Protein 2FBQ (pdb70)

CATH classification: 1.10.357.10

Organism: Pseudomonas aeruginosa (strain ATCC 15692 / DSM 22644 / CIP 104116 / JCM 14847 / LMG 12228 / 1C / PRS 101 / PAO1) (NCBI:txid208964)

Foldseek 3Di:
DLVLLLVLLLVLLLVCCLVPNLVPDDLVSSCVSSVHDSVSCCVPQNDSLSSLLVNLCVQVVQLLVVLVVVVVVLVPDPVRDADALLRLLVSSLVSNVPPDDDPVLVQLSSLSNVVSCVVVVVVSNVVSCCVPRVVSVVVSLVSNCVNEPHADVVQSVVLVVVLSVVSSVCSNCVVVVQVVCCVPPVDRQDNSNVSVVSSVVSSVSRHDDYPPD

InterPro domains:
  IPR001647 DNA-binding HTH domain, TetR-type [PF00440] (10-56)
  IPR001647 DNA-binding HTH domain, TetR-type [PR00455] (10-23)
  IPR001647 DNA-binding HTH domain, TetR-type [PR00455] (31-54)
  IPR001647 DNA-binding HTH domain, TetR-type [PS50977] (4-64)
  IPR009057 Homedomain-like superfamily [SSF46689] (4-74)
  IPR023772 DNA-binding HTH domain, TetR-type, conserved site [PS01081] (22-53)
  IPR036271 Tetracyclin repressor-like, C-terminal domain superfamily [SSF48498] (82-209)
  IPR041586 PsrA, tetracyclin repressor-like, C-terminal domain [PF17939] (93-206)
  IPR050109 HTH-type, TetR-like transcriptional regulator [PTHR30055] (3-210)

Radius of gyration: 18.89 Å; Cα contacts (8 Å, |Δi|>4): 166; chains: 1; bounding box: 44×55×42 Å

B-factor: mean 30.06, std 10.47, range [14.69, 73.23]

Secondary structure (DSSP, 8-state):
-HHHHHHHHHHHHHHHHHHH-STT--HHHHHHHHTS-HHHHHHHT-SHHHHHHHHHHHHHHHHHHHHHHHHHHHHH-TT--PPPHHHHHHHHHHHHHHSPPSSS-HHHHHHHHHHHHHHTT-HHHHHHHHHHHHHHHHHHHHHHHHHSPP--HHHHHHHHHHHHHHHHHHHHTHHHHHHHHHHHHS-PPPHHHHHHHHHHHHHHHHHSPPS--

Solvent-accessible surface area: 12477 Å² total; per-residue (Å²): 105,122,77,86,33,31,52,108,0,10,70,4,0,10,73,14,0,6,109,90,2,2,78,127,0,46,43,152,44,0,14,69,97,7,54,29,99,83,60,16,0,81,173,53,32,54,51,59,120,29,0,3,34,24,0,0,23,36,14,18,23,76,26,7,66,42,0,77,156,27,6,72,123,88,91,81,106,142,148,48,150,168,39,65,1,57,63,3,12,78,3,47,16,51,17,25,92,71,43,175,98,96,65,60,60,19,44,13,32,23,23,82,0,23,33,34,11,120,91,58,100,32,49,32,4,188,134,49,32,84,112,77,22,7,160,8,68,109,65,6,62,106,36,1,72,120,26,11,71,208,29,44,115,101,18,21,87,130,25,26,56,132,24,54,35,38,15,12,145,22,2,26,24,8,142,62,59,84,57,110,23,92,116,100,155,56,75,117,33,48,41,72,94,29,12,76,123,24,3,83,149,18,1,62,36,2,96,50,171,38,60,93,180

Sequence (213 aa):
AQSETVERILDAAEQLFAEKGFAETSLRLITSKAGVNLAAVNNYHFGSKKALIQAVFSRFLGPFCASLEKELDRRQQAKPEAQHATLEDLLHLLVSQAMAVKPRSGNDLSIFMRLLGLAFSQSQGHLRKYLEEEEVYGKKVFRRYMMLLVNEAAPKLPPIELFWRVHFMLGAAAFSMSGIKALRRAMAETDFGVNTSTEEQVMHHLMVPFFAAGMRAEESGID

Nearest PDB structures (foldseek):
  2fbq-assembly1_A-2  TM=1.005E+00  e=4.562E-28  Pseudomonas aeruginosa
  5fgl-assembly3_F  TM=8.046E-01  e=1.714E-07  Pseudomonas putida S16
  5fgl-assembly1_A  TM=8.049E-01  e=2.457E-07  Pseudomonas putida S16
  2gen-assembly1_A-2  TM=6.394E-01  e=7.062E-04  Pseudomonas aeruginosa PAO1
  3bhq-assembly1_B  TM=5.135E-01  e=5.154E-04  Mesorhizobium japonicum MAFF 303099

Structure (mmCIF, N/CA/C/O backbone):
data_2FBQ
#
_entry.id   2FBQ
#
_cell.length_a   82.922
_cell.length_b   70.141
_cell.length_c   47.850
_cell.angle_alpha   90.00
_cell.angle_beta   111.23
_cell.angle_gamma   90.00
#
_symmetry.space_group_name_H-M   'C 1 2 1'
#
loop_
_entity.id
_entity.type
_entity.pdbx_description
1 polymer 'probable transcriptional regulator'
2 water water
#
loop_
_atom_site.group_PDB
_atom_site.id
_atom_site.type_symbol
_atom_site.label_atom_id
_atom_site.label_alt_id
_atom_site.label_comp_id
_atom_site.label_asym_id
_atom_site.label_entity_id
_atom_site.label_seq_id
_atom_site.pdbx_PDB_ins_code
_atom_site.Cartn_x
_atom_site.Cartn_y
_atom_site.Cartn_z
_atom_site.occupancy
_atom_site.B_iso_or_equiv
_atom_site.auth_seq_id
_atom_site.auth_comp_id
_atom_site.auth_asym_id
_atom_site.auth_atom_id
_atom_site.pdbx_PDB_model_num
ATOM 1 N N . ALA A 1 4 ? 16.204 72.774 -3.029 1.00 55.12 2 ALA A N 1
ATOM 2 C CA . ALA A 1 4 ? 16.298 74.182 -2.549 1.00 55.26 2 ALA A CA 1
ATOM 3 C C . ALA A 1 4 ? 15.458 74.379 -1.279 1.00 55.34 2 ALA A C 1
ATOM 4 O O . ALA A 1 4 ? 15.790 75.180 -0.402 1.00 55.42 2 ALA A O 1
ATOM 6 N N . GLN A 1 5 ? 14.338 73.668 -1.223 1.00 54.71 3 GLN A N 1
ATOM 7 C CA . GLN A 1 5 ? 13.549 73.562 -0.020 1.00 53.73 3 GLN A CA 1
ATOM 8 C C . GLN A 1 5 ? 14.138 72.313 0.630 1.00 51.53 3 GLN A C 1
ATOM 9 O O . GLN A 1 5 ? 14.426 72.271 1.830 1.00 50.33 3 GLN A O 1
ATOM 15 N N . SER A 1 6 ? 14.331 71.312 -0.223 1.00 49.14 4 SER A N 1
ATOM 16 C CA . SER A 1 6 ? 15.073 70.125 0.079 1.00 46.30 4 SER A CA 1
ATOM 17 C C . SER A 1 6 ? 16.475 70.574 0.484 1.00 44.04 4 SER A C 1
ATOM 18 O O . SER A 1 6 ? 16.980 70.140 1.507 1.00 42.67 4 SER A O 1
ATOM 21 N N . GLU A 1 7 ? 17.075 71.467 -0.303 1.00 40.04 5 GLU A N 1
ATOM 22 C CA . GLU A 1 7 ? 18.466 71.848 -0.054 1.00 38.01 5 GLU A CA 1
ATOM 23 C C . GLU A 1 7 ? 18.651 72.726 1.168 1.00 35.19 5 GLU A C 1
ATOM 24 O O . GLU A 1 7 ? 19.681 72.622 1.803 1.00 32.88 5 GLU A O 1
ATOM 30 N N . THR A 1 8 ? 17.665 73.585 1.500 1.00 33.47 6 THR A N 1
ATOM 31 C CA . THR A 1 8 ? 17.725 74.318 2.774 1.00 31.29 6 THR A CA 1
ATOM 32 C C . THR A 1 8 ? 17.776 73.298 3.927 1.00 29.02 6 THR A C 1
ATOM 33 O O . THR A 1 8 ? 18.586 73.443 4.859 1.00 29.33 6 THR A O 1
ATOM 37 N N . VAL A 1 9 ? 16.949 72.276 3.864 1.00 27.67 7 VAL A N 1
ATOM 38 C CA . VAL A 1 9 ? 16.918 71.278 4.948 1.00 27.99 7 VAL A CA 1
ATOM 39 C C . VAL A 1 9 ? 18.261 70.519 4.926 1.00 27.10 7 VAL A C 1
ATOM 40 O O . VAL A 1 9 ? 18.855 70.269 5.995 1.00 23.65 7 VAL A O 1
ATOM 44 N N . GLU A 1 10 ? 18.737 70.178 3.725 1.00 27.37 8 GLU A N 1
ATOM 45 C CA . GLU A 1 10 ? 20.029 69.426 3.664 1.00 26.92 8 GLU A CA 1
ATOM 46 C C . GLU A 1 10 ? 21.201 70.236 4.206 1.00 26.96 8 GLU A C 1
ATOM 47 O O . GLU A 1 10 ? 22.045 69.689 4.922 1.00 27.54 8 GLU A O 1
ATOM 53 N N . ARG A 1 11 ? 21.269 71.512 3.877 1.00 25.22 9 ARG A N 1
ATOM 54 C CA . ARG A 1 11 ? 22.349 72.365 4.365 1.00 25.98 9 ARG A CA 1
ATOM 55 C C . ARG A 1 11 ? 22.294 72.496 5.850 1.00 24.39 9 ARG A C 1
ATOM 56 O O . ARG A 1 11 ? 23.321 72.486 6.505 1.00 23.35 9 ARG A O 1
ATOM 64 N N . ILE A 1 12 ? 21.081 72.604 6.407 1.00 22.80 10 ILE A N 1
ATOM 65 C CA . ILE A 1 12 ? 20.960 72.661 7.873 1.00 21.37 10 ILE A CA 1
ATOM 66 C C . ILE A 1 12 ? 21.428 71.340 8.515 1.00 22.39 10 ILE A C 1
ATOM 67 O O . ILE A 1 12 ? 22.203 71.364 9.490 1.00 21.47 10 ILE A O 1
ATOM 72 N N . LEU A 1 13 ? 20.958 70.232 7.986 1.00 20.67 11 LEU A N 1
ATOM 73 C CA . LEU A 1 13 ? 21.249 68.920 8.586 1.00 22.46 11 LEU A CA 1
ATOM 74 C C . LEU A 1 13 ? 22.744 68.610 8.405 1.00 22.44 11 LEU A C 1
ATOM 75 O O . LEU A 1 13 ? 23.389 68.051 9.300 1.00 20.63 11 LEU A O 1
ATOM 80 N N . ASP A 1 14 ? 23.333 69.048 7.292 1.00 22.21 12 ASP A N 1
ATOM 81 C CA . ASP A 1 14 ? 24.795 68.803 7.111 1.00 22.20 12 ASP A CA 1
ATOM 82 C C . ASP A 1 14 ? 25.594 69.586 8.135 1.00 23.02 12 ASP A C 1
ATOM 83 O O . ASP A 1 14 ? 26.586 69.091 8.748 1.00 22.37 12 ASP A O 1
ATOM 88 N N . ALA A 1 15 ? 25.182 70.836 8.348 1.00 20.89 13 ALA A N 1
ATOM 89 C CA . ALA A 1 15 ? 25.883 71.675 9.331 1.00 21.96 13 ALA A CA 1
ATOM 90 C C . ALA A 1 15 ? 25.722 71.112 10.721 1.00 20.95 13 ALA A C 1
ATOM 91 O O . ALA A 1 15 ? 26.703 71.026 11.455 1.00 21.24 13 ALA A O 1
ATOM 93 N N . ALA A 1 16 ? 24.476 70.763 11.072 1.00 20.37 14 ALA A N 1
ATOM 94 C CA . ALA A 1 16 ? 24.212 70.265 12.407 1.00 20.09 14 ALA A CA 1
ATOM 95 C C . ALA A 1 16 ? 24.980 68.965 12.614 1.00 20.47 14 ALA A C 1
ATOM 96 O O . ALA A 1 16 ? 25.588 68.777 13.672 1.00 20.56 14 ALA A O 1
ATOM 98 N N . GLU A 1 17 ? 24.923 68.079 11.639 1.00 21.27 15 GLU A N 1
ATOM 99 C CA . GLU A 1 17 ? 25.520 66.734 11.877 1.00 23.15 15 GLU A CA 1
ATOM 100 C C . GLU A 1 17 ? 27.021 66.917 12.075 1.00 22.48 15 GLU A C 1
ATOM 101 O O . GLU A 1 17 ? 27.589 66.343 12.983 1.00 21.56 15 GLU A O 1
ATOM 107 N N . GLN A 1 18 ? 27.663 67.753 11.280 1.00 23.28 16 GLN A N 1
ATOM 108 C CA . GLN A 1 18 ? 29.128 67.962 11.458 1.00 22.75 16 GLN A CA 1
ATOM 109 C C . GLN A 1 18 ? 29.436 68.616 12.780 1.00 22.53 16 GLN A C 1
ATOM 110 O O . GLN A 1 18 ? 30.336 68.166 13.516 1.00 20.60 16 GLN A O 1
ATOM 116 N N . LEU A 1 19 ? 28.740 69.713 13.116 1.00 19.05 17 LEU A N 1
ATOM 117 C CA . LEU A 1 19 ? 28.994 70.373 14.389 1.00 20.36 17 LEU A CA 1
ATOM 118 C C . LEU A 1 19 ? 28.706 69.484 15.577 1.00 20.60 17 LEU A C 1
ATOM 119 O O . LEU A 1 19 ? 29.469 69.523 16.543 1.00 20.76 17 LEU A O 1
ATOM 124 N N . PHE A 1 20 ? 27.555 68.762 15.568 1.00 19.57 18 PHE A N 1
ATOM 125 C CA . PHE A 1 20 ? 27.252 67.912 16.719 1.00 19.83 18 PHE A CA 1
ATOM 126 C C . PHE A 1 20 ? 28.391 66.880 16.862 1.00 19.94 18 PHE A C 1
ATOM 127 O O . PHE A 1 20 ? 28.796 66.593 17.983 1.00 20.35 18 PHE A O 1
ATOM 135 N N . ALA A 1 21 ? 28.815 66.315 15.738 1.00 20.71 19 ALA A N 1
ATOM 136 C CA . ALA A 1 21 ? 29.893 65.222 15.748 1.00 22.50 19 ALA A CA 1
ATOM 137 C C . ALA A 1 21 ? 31.244 65.715 16.284 1.00 22.96 19 ALA A C 1
ATOM 138 O O . ALA A 1 21 ? 31.918 64.984 17.042 1.00 25.02 19 ALA A O 1
ATOM 140 N N . GLU A 1 22 ? 31.549 66.980 16.004 1.00 22.16 20 GLU A N 1
ATOM 141 C CA . GLU A 1 22 ? 32.762 67.680 16.433 1.00 23.28 20 GLU A CA 1
ATOM 142 C C . GLU A 1 22 ? 32.737 68.230 17.845 1.00 22.12 20 GLU A C 1
ATOM 143 O O . GLU A 1 22 ? 33.710 68.086 18.550 1.00 23.15 20 GLU A O 1
ATOM 149 N N . LYS A 1 23 ? 31.615 68.823 18.280 1.00 20.99 21 LYS A N 1
ATOM 150 C CA . LYS A 1 23 ? 31.567 69.581 19.529 1.00 20.09 21 LYS A CA 1
ATOM 151 C C . LYS A 1 23 ? 30.656 68.975 20.586 1.00 20.30 21 LYS A C 1
ATOM 152 O O . LYS A 1 23 ? 30.660 69.372 21.774 1.00 22.23 21 LYS A O 1
ATOM 158 N N . GLY A 1 24 ? 29.795 68.061 20.123 1.00 22.09 22 GLY A N 1
ATOM 159 C CA . GLY A 1 24 ? 28.733 67.445 20.960 1.00 23.48 22 GLY A CA 1
ATOM 160 C C . GLY A 1 24 ? 27.469 68.306 20.916 1.00 23.57 22 GLY A C 1
ATOM 161 O O . GLY A 1 24 ? 27.455 69.409 20.335 1.00 23.81 22 GLY A O 1
ATOM 162 N N . PHE A 1 25 ? 26.385 67.833 21.525 1.00 22.86 23 PHE A N 1
ATOM 163 C CA . PHE A 1 25 ? 25.092 68.567 21.411 1.00 22.38 23 PHE A CA 1
ATOM 164 C C . PHE A 1 25 ? 25.032 69.827 22.264 1.00 23.25 23 PHE A C 1
ATOM 165 O O . PHE A 1 25 ? 24.538 70.896 21.797 1.00 24.78 23 PHE A O 1
ATOM 173 N N . ALA A 1 26 ? 25.494 69.713 23.513 1.00 23.98 24 ALA A N 1
ATOM 174 C CA . ALA A 1 26 ? 25.352 70.803 24.444 1.00 25.27 24 ALA A CA 1
ATOM 175 C C . ALA A 1 26 ? 26.066 72.058 23.938 1.00 26.03 24 ALA A C 1
ATOM 176 O O . ALA A 1 26 ? 25.558 73.168 24.054 1.00 26.53 24 ALA A O 1
ATOM 178 N N . GLU A 1 27 ? 27.238 71.878 23.361 1.00 24.17 25 GLU A N 1
ATOM 179 C CA . GLU A 1 27 ? 28.075 73.028 22.987 1.00 24.96 25 GLU A CA 1
ATOM 180 C C . GLU A 1 27 ? 27.794 73.572 21.587 1.00 25.36 25 GLU A C 1
ATOM 181 O O . GLU A 1 27 ? 28.420 74.522 21.143 1.00 26.54 25 GLU A O 1
ATOM 187 N N . THR A 1 28 ? 26.861 72.954 20.873 1.00 24.34 26 THR A N 1
ATOM 188 C CA . THR A 1 28 ? 26.522 73.421 19.536 1.00 23.59 26 THR A CA 1
ATOM 189 C C . THR A 1 28 ? 25.228 74.228 19.562 1.00 24.24 26 THR A C 1
ATOM 190 O O . THR A 1 28 ? 24.174 73.685 19.829 1.00 23.06 26 THR A O 1
ATOM 194 N N . SER A 1 29 ? 25.284 75.514 19.209 1.00 24.69 27 SER A N 1
ATOM 195 C CA . SER A 1 29 ? 24.042 76.298 19.226 1.00 24.36 27 SER A CA 1
ATOM 196 C C . SER A 1 29 ? 23.337 76.312 17.906 1.00 24.59 27 SER A C 1
ATOM 197 O O . SER A 1 29 ? 23.911 76.068 16.844 1.00 24.33 27 SER A O 1
ATOM 200 N N . LEU A 1 30 ? 22.047 76.615 17.953 1.00 23.29 28 LEU A N 1
ATOM 201 C CA . LEU A 1 30 ? 21.336 76.808 16.698 1.00 24.40 28 LEU A CA 1
ATOM 202 C C . LEU A 1 30 ? 21.900 78.009 15.897 1.00 24.72 28 LEU A C 1
ATOM 203 O O . LEU A 1 30 ? 21.864 78.010 14.673 1.00 24.11 28 LEU A O 1
ATOM 208 N N . ARG A 1 31 ? 22.393 79.031 16.564 1.00 27.50 29 ARG A N 1
ATOM 209 C CA . ARG A 1 31 ? 22.922 80.138 15.734 1.00 29.68 29 ARG A CA 1
ATOM 210 C C . ARG A 1 31 ? 24.235 79.724 15.039 1.00 28.57 29 ARG A C 1
ATOM 211 O O . ARG A 1 31 ? 24.482 80.125 13.917 1.00 29.79 29 ARG A O 1
ATOM 219 N N . LEU A 1 32 ? 25.050 78.898 15.703 1.00 27.24 30 LEU A N 1
ATOM 220 C CA . LEU A 1 32 ? 26.253 78.373 15.037 1.00 26.66 30 LEU A CA 1
ATOM 221 C C . LEU A 1 32 ? 25.902 77.477 13.867 1.00 25.10 30 LEU A C 1
ATOM 222 O O . LEU A 1 32 ? 26.501 77.598 12.777 1.00 25.36 30 LEU A O 1
ATOM 227 N N . ILE A 1 33 ? 24.920 76.588 14.047 1.00 23.36 31 ILE A N 1
ATOM 228 C CA . ILE A 1 33 ? 24.432 75.785 12.939 1.00 22.44 31 ILE A CA 1
ATOM 229 C C . ILE A 1 33 ? 23.937 76.651 11.766 1.00 22.86 31 ILE A C 1
ATOM 230 O O . ILE A 1 33 ? 24.257 76.389 10.597 1.00 22.22 31 ILE A O 1
ATOM 235 N N . THR A 1 34 ? 23.127 77.657 12.102 1.00 23.85 32 THR A N 1
ATOM 236 C CA . THR A 1 34 ? 22.634 78.602 11.089 1.00 26.35 32 THR A CA 1
ATOM 237 C C . THR A 1 34 ? 23.754 79.263 10.310 1.00 26.43 32 THR A C 1
ATOM 238 O O . THR A 1 34 ? 23.715 79.289 9.077 1.00 27.99 32 THR A O 1
ATOM 242 N N . SER A 1 35 ? 24.736 79.803 11.000 1.00 28.82 33 SER A N 1
ATOM 243 C CA . SER A 1 35 ? 25.801 80.480 10.263 1.00 31.92 33 SER A CA 1
ATOM 244 C C . SER A 1 35 ? 26.615 79.486 9.434 1.00 31.12 33 SER A C 1
ATOM 245 O O . SER A 1 35 ? 26.906 79.754 8.262 1.00 30.97 33 SER A O 1
ATOM 248 N N . LYS A 1 36 ? 26.975 78.331 10.020 1.00 30.30 34 LYS A N 1
ATOM 249 C CA . LYS A 1 36 ? 27.644 77.284 9.253 1.00 30.33 34 LYS A CA 1
ATOM 250 C C . LYS A 1 36 ? 26.837 76.783 8.035 1.00 29.47 34 LYS A C 1
ATOM 251 O O . LYS A 1 36 ? 27.425 76.475 6.994 1.00 29.47 34 LYS A O 1
ATOM 257 N N . ALA A 1 37 ? 25.500 76.685 8.145 1.00 28.32 35 ALA A N 1
ATOM 258 C CA . ALA A 1 37 ? 24.670 76.216 7.052 1.00 28.00 35 ALA A CA 1
ATOM 259 C C . ALA A 1 37 ? 24.445 77.314 5.981 1.00 29.31 35 ALA A C 1
ATOM 260 O O . ALA A 1 37 ? 23.984 76.997 4.880 1.00 30.26 35 ALA A O 1
ATOM 262 N N . GLY A 1 38 ? 24.737 78.567 6.344 1.00 29.63 36 GLY A N 1
ATOM 263 C CA . GLY A 1 38 ? 24.520 79.709 5.437 1.00 31.46 36 GLY A CA 1
ATOM 264 C C . GLY A 1 38 ? 23.057 80.029 5.164 1.00 32.47 36 GLY A C 1
ATOM 265 O O . GLY A 1 38 ? 22.706 80.451 4.053 1.00 31.42 36 GLY A O 1
ATOM 266 N N . VAL A 1 39 ? 22.196 79.800 6.166 1.00 31.20 37 VAL A N 1
ATOM 267 C CA . VAL A 1 39 ? 20.759 80.034 6.034 1.00 32.57 37 VAL A CA 1
ATOM 268 C C . VAL A 1 39 ? 20.359 81.011 7.120 1.00 33.46 37 VAL A C 1
ATOM 269 O O . VAL A 1 39 ? 21.185 81.366 7.968 1.00 33.80 37 VAL A O 1
ATOM 273 N N . ASN A 1 40 ? 19.100 81.458 7.131 1.00 34.33 38 ASN A N 1
ATOM 274 C CA . ASN A 1 40 ? 18.697 82.195 8.318 1.00 33.83 38 ASN A CA 1
ATOM 275 C C . ASN A 1 40 ? 18.044 81.391 9.385 1.00 32.01 38 ASN A C 1
ATOM 276 O O . ASN A 1 40 ? 17.571 80.301 9.128 1.00 32.47 38 ASN A O 1
ATOM 281 N N . LEU A 1 41 ? 18.092 81.936 10.597 1.00 31.85 39 LEU A N 1
ATOM 282 C CA . LEU A 1 41 ? 17.553 81.279 11.775 1.00 31.87 39 LEU A CA 1
ATOM 283 C C . LEU A 1 41 ? 16.087 80.850 11.601 1.00 30.80 39 LEU A C 1
ATOM 284 O O . LEU A 1 41 ? 15.701 79.781 12.082 1.00 28.19 39 LEU A O 1
ATOM 289 N N . ALA A 1 42 ? 15.303 81.701 10.904 1.00 30.47 40 ALA A N 1
ATOM 290 C CA . ALA A 1 42 ? 13.930 81.386 10.568 1.00 28.26 40 ALA A CA 1
ATOM 291 C C . ALA A 1 42 ? 13.821 80.068 9.802 1.00 26.94 40 ALA A C 1
ATOM 292 O O . ALA A 1 42 ? 12.834 79.371 9.966 1.00 26.46 40 ALA A O 1
ATOM 294 N N . ALA A 1 43 ? 14.836 79.704 8.985 1.00 25.03 41 ALA A N 1
ATOM 295 C CA . ALA A 1 43 ? 14.728 78.462 8.228 1.00 24.12 41 ALA A CA 1
ATOM 296 C C . ALA A 1 43 ? 14.833 77.281 9.218 1.00 22.90 41 ALA A C 1
ATOM 297 O O . ALA A 1 43 ? 14.118 76.315 9.117 1.00 22.29 41 ALA A O 1
ATOM 299 N N . VAL A 1 44 ? 15.709 77.405 10.194 1.00 23.20 42 VAL A N 1
ATOM 300 C CA . VAL A 1 44 ? 15.871 76.397 11.237 1.00 24.38 42 VAL A CA 1
ATOM 301 C C . VAL A 1 44 ? 14.572 76.303 12.054 1.00 24.89 42 VAL A C 1
ATOM 302 O O . VAL A 1 44 ? 14.063 75.204 12.323 1.00 24.48 42 VAL A O 1
ATOM 306 N N A ASN A 1 45 ? 14.044 77.464 12.417 0.50 24.62 43 ASN A N 1
ATOM 307 N N B ASN A 1 45 ? 14.029 77.451 12.426 0.50 25.46 43 ASN A N 1
ATOM 308 C CA A ASN A 1 45 ? 12.734 77.535 13.119 0.50 24.63 43 ASN A CA 1
ATOM 309 C CA B ASN A 1 45 ? 12.723 77.459 13.133 0.50 26.20 43 ASN A CA 1
ATOM 310 C C A ASN A 1 45 ? 11.625 76.854 12.360 0.50 24.24 43 ASN A C 1
ATOM 311 C C B ASN A 1 45 ? 11.584 76.851 12.355 0.50 25.19 43 ASN A C 1
ATOM 312 O O A ASN A 1 45 ? 10.895 76.071 12.945 0.50 22.97 43 ASN A O 1
ATOM 313 O O B ASN A 1 45 ? 10.788 76.111 12.921 0.50 23.86 43 ASN A O 1
ATOM 322 N N . TYR A 1 46 ? 11.524 77.128 11.051 1.00 23.79 44 TYR A N 1
ATOM 323 C CA . TYR A 1 46 ? 10.456 76.584 10.212 1.00 23.63 44 TYR A CA 1
ATOM 324 C C . TYR A 1 46 ? 10.528 75.069 10.084 1.00 24.63 44 TYR A C 1
ATOM 325 O O . TYR A 1 46 ? 9.557 74.374 10.269 1.00 23.44 44 TYR A O 1
ATOM 334 N N . HIS A 1 47 ? 11.731 74.559 9.798 1.00 22.99 45 HIS A N 1
ATOM 335 C CA . HIS A 1 47 ? 11.865 73.193 9.412 1.00 22.98 45 HIS A CA 1
ATOM 336 C C . HIS A 1 47 ? 11.991 72.260 10.634 1.00 22.60 45 HIS A C 1
ATOM 337 O O . HIS A 1 47 ? 11.572 71.116 10.549 1.00 24.75 45 HIS A O 1
ATOM 344 N N . PHE A 1 48 ? 12.547 72.777 11.712 1.00 23.81 46 PHE A N 1
ATOM 345 C CA . PHE A 1 48 ? 12.830 71.976 12.939 1.00 24.80 46 PHE A CA 1
ATOM 346 C C . PHE A 1 48 ? 12.145 72.507 14.172 1.00 24.79 46 PHE A C 1
ATOM 347 O O . PHE A 1 48 ? 11.459 71.737 14.838 1.00 24.88 46 PHE A O 1
ATOM 355 N N . GLY A 1 49 ? 12.391 73.778 14.472 1.00 25.73 47 GLY A N 1
ATOM 356 C CA . GLY A 1 49 ? 11.733 74.459 15.588 1.00 27.24 47 GLY A CA 1
ATOM 357 C C . GLY A 1 49 ? 12.374 74.341 16.946 1.00 28.30 47 GLY A C 1
ATOM 358 O O . GLY A 1 49 ? 11.948 75.061 17.874 1.00 29.93 47 GLY A O 1
ATOM 359 N N . SER A 1 50 ? 13.349 73.411 17.127 1.00 25.11 48 SER A N 1
ATOM 360 C CA . SER A 1 50 ? 14.053 73.276 18.405 1.00 23.29 48 SER A CA 1
ATOM 361 C C . SER A 1 50 ? 15.325 72.444 18.151 1.00 22.85 48 SER A C 1
ATOM 362 O O . SER A 1 50 ? 15.421 71.727 17.119 1.00 21.88 48 SER A O 1
ATOM 365 N N . LYS A 1 51 ? 16.255 72.570 19.085 1.00 22.40 49 LYS A N 1
ATOM 366 C CA . LYS A 1 51 ? 17.510 71.799 18.970 1.00 22.35 49 LYS A CA 1
ATOM 367 C C . LYS A 1 51 ? 17.185 70.325 19.042 1.00 21.17 49 LYS A C 1
ATOM 368 O O . LYS A 1 51 ? 17.758 69.544 18.298 1.00 21.15 49 LYS A O 1
ATOM 374 N N . LYS A 1 52 ? 16.325 69.912 19.990 1.00 20.15 50 LYS A N 1
ATOM 375 C CA . LYS A 1 52 ? 15.965 68.482 20.074 1.00 20.37 50 LYS A CA 1
ATOM 376 C C . LYS A 1 52 ? 15.394 67.976 18.786 1.00 20.86 50 LYS A C 1
ATOM 377 O O . LYS A 1 52 ? 15.738 66.903 18.357 1.00 18.72 50 LYS A O 1
ATOM 383 N N . ALA A 1 53 ? 14.524 68.749 18.103 1.00 19.96 51 ALA A N 1
ATOM 384 C CA . ALA A 1 53 ? 13.947 68.235 16.853 1.00 20.25 51 ALA A CA 1
ATOM 385 C C . ALA A 1 53 ? 15.017 68.100 15.765 1.00 19.57 51 ALA A C 1
ATOM 386 O O . ALA A 1 53 ? 14.949 67.182 14.981 1.00 19.66 51 ALA A O 1
ATOM 388 N N . LEU A 1 54 ? 15.974 69.031 15.771 1.00 20.67 52 LEU A N 1
ATOM 389 C CA . LEU A 1 54 ? 17.086 68.995 14.814 1.00 20.02 52 LEU A CA 1
ATOM 390 C C . LEU A 1 54 ? 17.999 67.767 15.078 1.00 20.23 52 LEU A C 1
ATOM 391 O O . LEU A 1 54 ? 18.374 67.083 14.106 1.00 19.87 52 LEU A O 1
ATOM 396 N N . ILE A 1 55 ? 18.291 67.512 16.366 1.00 18.26 53 ILE A N 1
ATOM 397 C CA . ILE A 1 55 ? 19.053 66.271 16.763 1.00 19.11 53 ILE A CA 1
ATOM 398 C C . ILE A 1 55 ? 18.288 65.038 16.238 1.00 19.46 53 ILE A C 1
ATOM 399 O O . ILE A 1 55 ? 18.823 64.159 15.580 1.00 18.27 53 ILE A O 1
ATOM 404 N N . GLN A 1 56 ? 16.983 64.970 16.533 1.00 18.72 54 GLN A N 1
ATOM 405 C CA . GLN A 1 56 ? 16.179 63.870 16.047 1.00 18.41 54 GLN A CA 1
ATOM 406 C C . GLN A 1 56 ? 16.226 63.693 14.549 1.00 19.14 54 GLN A C 1
ATOM 407 O O . GLN A 1 56 ? 16.373 62.571 14.047 1.00 18.43 54 GLN A O 1
ATOM 413 N N . ALA A 1 57 ? 16.120 64.801 13.810 1.00 19.69 55 ALA A N 1
ATOM 414 C CA . ALA A 1 57 ? 16.196 64.711 12.345 1.00 19.69 55 ALA A CA 1
ATOM 415 C C . ALA A 1 57 ? 17.580 64.256 11.797 1.00 18.73 55 ALA A C 1
ATOM 416 O O . ALA A 1 57 ? 17.655 63.552 10.784 1.00 20.04 55 ALA A O 1
ATOM 418 N N . VAL A 1 58 ? 18.613 64.702 12.447 1.00 18.61 56 VAL A N 1
ATOM 419 C CA . VAL A 1 58 ? 19.981 64.261 12.062 1.00 19.52 56 VAL A CA 1
ATOM 420 C C . VAL A 1 58 ? 20.033 62.750 12.214 1.00 19.40 56 VAL A C 1
ATOM 421 O O . VAL A 1 58 ? 20.510 62.076 11.298 1.00 19.32 56 VAL A O 1
ATOM 425 N N . PHE A 1 59 ? 19.544 62.209 13.347 1.00 18.30 57 PHE A N 1
ATOM 426 C CA . PHE A 1 59 ? 19.503 60.714 13.491 1.00 21.19 57 PHE A CA 1
ATOM 427 C C . PHE A 1 59 ? 18.672 60.004 12.440 1.00 22.48 57 PHE A C 1
ATOM 428 O O . PHE A 1 59 ? 19.054 58.967 11.897 1.00 21.98 57 PHE A O 1
ATOM 436 N N . SER A 1 60 ? 17.510 60.578 12.150 1.00 22.43 58 SER A N 1
ATOM 437 C CA . SER A 1 60 ? 16.615 59.967 11.228 1.00 23.72 58 SER A CA 1
ATOM 438 C C . SER A 1 60 ? 17.153 59.953 9.818 1.00 22.21 58 SER A C 1
ATOM 439 O O . SER A 1 60 ? 16.812 59.047 9.026 1.00 23.20 58 SER A O 1
ATOM 442 N N . ARG A 1 61 ? 17.958 60.945 9.440 1.00 24.17 59 ARG A N 1
ATOM 443 C CA . ARG A 1 61 ? 18.508 60.919 8.095 1.00 24.77 59 ARG A CA 1
ATOM 444 C C . ARG A 1 61 ? 19.383 59.642 7.917 1.00 25.77 59 ARG A C 1
ATOM 445 O O . ARG A 1 61 ? 19.426 59.060 6.845 1.00 25.41 59 ARG A O 1
ATOM 453 N N . PHE A 1 62 ? 20.079 59.214 8.979 1.00 23.57 60 PHE A N 1
ATOM 454 C CA . PHE A 1 62 ? 20.773 57.905 8.941 1.00 24.44 60 PHE A CA 1
ATOM 455 C C . PHE A 1 62 ? 19.848 56.681 9.096 1.00 25.13 60 PHE A C 1
ATOM 456 O O . PHE A 1 62 ? 19.957 55.696 8.353 1.00 27.41 60 PHE A O 1
ATOM 464 N N . LEU A 1 63 ? 18.993 56.685 10.124 1.00 25.03 61 LEU A N 1
ATOM 465 C CA . LEU A 1 63 ? 18.200 55.492 10.472 1.00 24.82 61 LEU A CA 1
ATOM 466 C C . LEU A 1 63 ? 16.985 55.222 9.549 1.00 27.59 61 LEU A C 1
ATOM 467 O O . LEU A 1 63 ? 16.565 54.070 9.364 1.00 27.69 61 LEU A O 1
ATOM 472 N N . GLY A 1 64 ? 16.409 56.286 9.010 1.00 27.45 62 GLY A N 1
ATOM 473 C CA . GLY A 1 64 ? 15.272 56.146 8.087 1.00 28.84 62 GLY A CA 1
ATOM 474 C C . GLY A 1 64 ? 15.500 55.139 6.980 1.00 28.79 62 GLY A C 1
ATOM 475 O O . GLY A 1 64 ? 14.828 54.128 6.933 1.00 29.02 62 GLY A O 1
ATOM 476 N N . PRO A 1 65 ? 16.440 55.407 6.066 1.00 30.17 63 PRO A N 1
ATOM 477 C CA . PRO A 1 65 ? 16.728 54.424 5.030 1.00 30.79 63 PRO A CA 1
ATOM 478 C C . PRO A 1 65 ? 17.199 53.075 5.508 1.00 29.81 63 PRO A C 1
ATOM 479 O O . PRO A 1 65 ? 16.771 52.068 4.942 1.00 30.02 63 PRO A O 1
ATOM 483 N N . PHE A 1 66 ? 18.087 53.059 6.507 1.00 28.28 64 PHE A N 1
ATOM 484 C CA . PHE A 1 66 ? 18.542 51.817 7.141 1.00 27.27 64 PHE A CA 1
ATOM 485 C C . PHE A 1 66 ? 17.368 50.940 7.608 1.00 27.61 64 PHE A C 1
ATOM 486 O O . PHE A 1 66 ? 17.331 49.747 7.310 1.00 27.75 64 PHE A O 1
ATOM 494 N N . CYS A 1 67 ? 16.468 51.516 8.407 1.00 27.60 65 CYS A N 1
ATOM 495 C CA . CYS A 1 67 ? 15.399 50.705 9.011 1.00 28.56 65 CYS A CA 1
ATOM 496 C C . CYS A 1 67 ? 14.392 50.249 7.942 1.00 29.03 65 CYS A C 1
ATOM 497 O O . CYS A 1 67 ? 13.913 49.147 8.025 1.00 29.08 65 CYS A O 1
ATOM 500 N N . ALA A 1 68 ?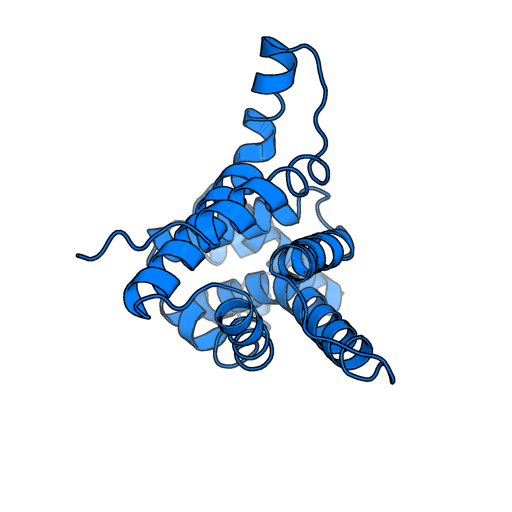 14.088 51.130 6.971 1.00 29.99 66 ALA A N 1
ATOM 501 C CA . ALA A 1 68 ? 13.206 50.783 5.815 1.00 31.58 66 ALA A CA 1
ATOM 502 C C . ALA A 1 68 ? 13.731 49.570 5.122 1.00 31.41 66 ALA A C 1
ATOM 503 O O . ALA A 1 68 ? 13.009 48.620 4.861 1.00 32.16 66 ALA A O 1
ATOM 505 N N . SER A 1 69 ? 15.031 49.572 4.893 1.00 31.72 67 SER A N 1
ATOM 506 C CA . SER A 1 69 ? 15.691 48.531 4.175 1.00 30.72 67 SER A CA 1
ATOM 507 C C . SER A 1 69 ? 15.858 47.254 5.003 1.00 29.79 67 SER A C 1
ATOM 508 O O . SER A 1 69 ? 15.717 46.120 4.480 1.00 27.68 67 SER A O 1
ATOM 511 N N . LEU A 1 70 ? 16.127 47.424 6.303 1.00 27.31 68 LEU A N 1
ATOM 512 C CA . LEU A 1 70 ? 16.220 46.280 7.201 1.00 25.27 68 LEU A CA 1
ATOM 513 C C . LEU A 1 70 ? 14.851 45.594 7.299 1.00 25.58 68 LEU A C 1
ATOM 514 O O . LEU A 1 70 ? 14.754 44.367 7.236 1.00 27.62 68 LEU A O 1
ATOM 519 N N . GLU A 1 71 ? 13.795 46.376 7.457 1.00 28.06 69 GLU A N 1
ATOM 520 C CA . GLU A 1 71 ? 12.460 45.801 7.561 1.00 30.65 69 GLU A CA 1
ATOM 521 C C . GLU A 1 71 ? 12.072 44.988 6.298 1.00 32.49 69 GLU A C 1
ATOM 522 O O . GLU A 1 71 ? 11.535 43.850 6.388 1.00 31.73 69 GLU A O 1
ATOM 528 N N . LYS A 1 72 ? 12.394 45.557 5.142 1.00 32.82 70 LYS A N 1
ATOM 529 C CA . LYS A 1 72 ? 12.096 44.904 3.838 1.00 34.13 70 LYS A CA 1
ATOM 530 C C . LYS A 1 72 ? 12.843 43.602 3.681 1.00 32.41 70 LYS A C 1
ATOM 531 O O . LYS A 1 72 ? 12.324 42.595 3.149 1.00 31.88 70 LYS A O 1
ATOM 537 N N . GLU A 1 73 ? 14.088 43.583 4.141 1.00 30.83 71 GLU A N 1
ATOM 538 C CA . GLU A 1 73 ? 14.894 42.402 4.085 1.00 28.36 71 GLU A CA 1
ATOM 539 C C . GLU A 1 73 ? 14.501 41.298 5.079 1.00 28.62 71 GLU A C 1
ATOM 540 O O . GLU A 1 73 ? 14.560 40.101 4.764 1.00 28.70 71 GLU A O 1
ATOM 546 N N . LEU A 1 74 ? 14.146 41.683 6.302 1.00 27.64 72 LEU A N 1
ATOM 547 C CA . LEU A 1 74 ? 13.570 40.709 7.231 1.00 28.10 72 LEU A CA 1
ATOM 548 C C . LEU A 1 74 ? 12.281 40.111 6.621 1.00 29.04 72 LEU A C 1
ATOM 549 O O . LEU A 1 74 ? 12.069 38.899 6.694 1.00 29.74 72 LEU A O 1
ATOM 554 N N . ASP A 1 75 ? 11.407 40.975 6.100 1.00 30.85 73 ASP A N 1
ATOM 555 C CA . ASP A 1 75 ? 10.133 40.507 5.511 1.00 32.18 73 ASP A CA 1
ATOM 556 C C . ASP A 1 75 ? 10.494 39.526 4.399 1.00 32.75 73 ASP A C 1
ATOM 557 O O . ASP A 1 75 ? 9.931 38.422 4.282 1.00 33.21 73 ASP A O 1
ATOM 562 N N . ARG A 1 76 ? 11.460 39.902 3.585 1.00 32.80 74 ARG A N 1
ATOM 563 C CA . ARG A 1 76 ? 11.861 39.053 2.467 1.00 32.78 74 ARG A CA 1
ATOM 564 C C . ARG A 1 76 ? 12.447 37.722 2.908 1.00 33.05 74 ARG A C 1
ATOM 565 O O . ARG A 1 76 ? 12.143 36.650 2.352 1.00 31.72 74 ARG A O 1
ATOM 573 N N . ARG A 1 77 ? 13.299 37.745 3.923 1.00 32.31 75 ARG A N 1
ATOM 574 C CA . ARG A 1 77 ? 13.903 36.510 4.352 1.00 31.51 75 ARG A CA 1
ATOM 575 C C . ARG A 1 77 ? 12.886 35.591 5.052 1.00 31.50 75 ARG A C 1
ATOM 576 O O . ARG A 1 77 ? 12.968 34.356 4.942 1.00 33.07 75 ARG A O 1
ATOM 584 N N A GLN A 1 78 ? 11.931 36.171 5.768 0.50 31.98 76 GLN A N 1
ATOM 585 N N B GLN A 1 78 ? 11.977 36.222 5.783 0.50 32.14 76 GLN A N 1
ATOM 586 C CA A GLN A 1 78 ? 10.935 35.374 6.500 0.50 31.98 76 GLN A CA 1
ATOM 587 C CA B GLN A 1 7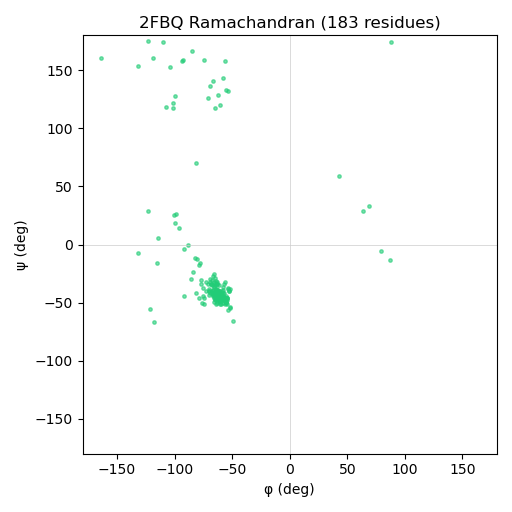8 ? 10.906 35.547 6.486 0.50 32.41 76 GLN A CA 1
ATOM 588 C C A GLN A 1 78 ? 9.771 34.907 5.599 0.50 32.84 76 GLN A C 1
ATOM 589 C C B GLN A 1 78 ? 10.066 34.781 5.467 0.50 33.04 76 GLN A C 1
ATOM 590 O O A GLN A 1 78 ? 8.985 34.039 5.986 0.50 32.47 76 GLN A O 1
ATOM 591 O O B GLN A 1 78 ? 9.839 33.586 5.633 0.50 32.81 76 GLN A O 1
ATOM 602 N N . ALA A 1 79 ? 9.668 35.489 4.409 1.00 33.15 77 ALA A N 1
ATOM 603 C CA . ALA A 1 79 ? 8.711 35.006 3.384 1.00 35.42 77 ALA A CA 1
ATOM 604 C C . ALA A 1 79 ? 9.221 33.806 2.585 1.00 37.59 77 ALA A C 1
ATOM 605 O O . ALA A 1 79 ? 8.435 33.122 1.899 1.00 38.08 77 ALA A O 1
ATOM 607 N N . LYS A 1 80 ? 10.516 33.534 2.654 1.00 39.47 78 LYS A N 1
ATOM 608 C CA . LYS A 1 80 ? 11.067 32.378 1.947 1.00 41.99 78 LYS A CA 1
ATOM 609 C C . LYS A 1 80 ? 10.328 31.088 2.316 1.00 44.17 78 LYS A C 1
ATOM 610 O O . LYS A 1 80 ? 10.106 30.842 3.500 1.00 44.31 78 LYS A O 1
ATOM 616 N N . PRO A 1 81 ? 9.917 30.261 1.299 1.00 46.25 79 PRO A N 1
ATOM 617 C CA . PRO A 1 81 ? 9.158 29.041 1.648 1.00 47.56 79 PRO A CA 1
ATOM 618 C C . PRO A 1 81 ? 9.929 28.124 2.580 1.00 49.37 79 PRO A C 1
ATOM 619 O O . PRO A 1 81 ? 9.332 27.542 3.486 1.00 49.82 79 PRO A O 1
ATOM 623 N N . GLU A 1 82 ? 11.244 27.983 2.360 1.00 50.77 80 GLU A N 1
ATOM 624 C CA . GLU A 1 82 ? 12.045 27.047 3.153 1.00 52.33 80 GLU A CA 1
ATOM 625 C C . GLU A 1 82 ? 12.803 27.775 4.273 1.00 52.89 80 GLU A C 1
ATOM 626 O O . GLU A 1 82 ? 13.849 27.304 4.750 1.00 53.39 80 GLU A O 1
ATOM 632 N N . ALA A 1 83 ? 12.245 28.912 4.705 1.00 53.46 81 ALA A N 1
ATOM 633 C CA . ALA A 1 83 ? 12.880 29.781 5.702 1.00 53.64 81 ALA A CA 1
ATOM 634 C C . ALA A 1 83 ? 13.013 29.100 7.061 1.00 53.75 81 ALA A C 1
ATOM 635 O O . ALA A 1 83 ? 12.014 28.720 7.698 1.00 54.17 81 ALA A O 1
ATOM 637 N N . GLN A 1 84 ? 14.257 28.934 7.490 1.00 53.65 82 GLN A N 1
ATOM 638 C CA . GLN A 1 84 ? 14.540 28.506 8.862 1.00 53.49 82 GLN A CA 1
ATOM 639 C C . GLN A 1 84 ? 15.173 29.627 9.705 1.00 52.11 82 GLN A C 1
ATOM 640 O O . GLN A 1 84 ? 15.459 30.725 9.193 1.00 51.66 82 GLN A O 1
ATOM 646 N N . HIS A 1 85 ? 15.360 29.363 10.992 1.00 50.01 83 HIS A N 1
ATOM 647 C CA . HIS A 1 85 ? 15.679 30.442 11.908 1.00 48.43 83 HIS A CA 1
ATOM 648 C C . HIS A 1 85 ? 17.073 31.015 11.660 1.00 45.48 83 HIS A C 1
ATOM 649 O O . HIS A 1 85 ? 18.031 30.280 11.408 1.00 45.68 83 HIS A O 1
ATOM 656 N N . ALA A 1 86 ? 17.171 32.338 11.682 1.00 42.82 84 ALA A N 1
ATOM 657 C CA . ALA A 1 86 ? 18.493 32.984 11.504 1.00 39.53 84 ALA A CA 1
ATOM 658 C C . ALA A 1 86 ? 19.378 32.658 12.697 1.00 38.12 84 ALA A C 1
ATOM 659 O O . ALA A 1 86 ? 18.877 32.539 13.848 1.00 38.44 84 ALA A O 1
ATOM 661 N N . THR A 1 87 ? 20.662 32.410 12.420 1.00 34.56 85 THR A N 1
ATOM 662 C CA . THR A 1 87 ? 21.704 32.221 13.413 1.00 32.10 85 THR A CA 1
ATOM 663 C C . THR A 1 87 ? 22.254 33.605 13.831 1.00 30.52 85 THR A C 1
ATOM 664 O O . THR A 1 87 ? 21.986 34.605 13.152 1.00 29.67 85 THR A O 1
ATOM 668 N N . LEU A 1 88 ? 23.012 33.661 14.922 1.00 28.07 86 LEU A N 1
ATOM 669 C CA . LEU A 1 88 ? 23.566 35.000 15.334 1.00 26.45 86 LEU A CA 1
ATOM 670 C C . LEU A 1 88 ? 24.412 35.600 14.231 1.00 26.56 86 LEU A C 1
ATOM 671 O O . LEU A 1 88 ? 24.369 36.802 13.998 1.00 26.02 86 LEU A O 1
ATOM 676 N N . GLU A 1 89 ? 25.178 34.764 13.567 1.00 27.29 87 GLU A N 1
ATOM 677 C CA . GLU A 1 89 ? 26.047 35.252 12.469 1.00 28.75 87 GLU A CA 1
ATOM 678 C C . GLU A 1 89 ? 25.210 35.819 11.332 1.00 29.43 87 GLU A C 1
ATOM 679 O O . GLU A 1 89 ? 25.522 36.900 10.825 1.00 28.82 87 GLU A O 1
ATOM 685 N N . ASP A 1 90 ? 24.116 35.123 10.951 1.00 28.17 88 ASP A N 1
ATOM 686 C CA . ASP A 1 90 ? 23.161 35.672 9.964 1.00 28.58 88 ASP A CA 1
ATOM 687 C C . ASP A 1 90 ? 22.700 37.045 10.348 1.00 27.33 88 ASP A C 1
ATOM 688 O O . ASP A 1 90 ? 22.718 37.981 9.545 1.00 25.73 88 ASP A O 1
ATOM 693 N N . LEU A 1 91 ? 22.183 37.149 11.574 1.00 24.28 89 LEU A N 1
ATOM 694 C CA . LEU A 1 91 ? 21.573 38.396 12.018 1.00 24.44 89 LEU A CA 1
ATOM 695 C C . LEU A 1 91 ? 22.603 39.528 12.076 1.00 21.72 89 LEU A C 1
ATOM 696 O O . LEU A 1 91 ? 22.256 40.685 11.844 1.00 23.36 89 LEU A O 1
ATOM 701 N N . LEU A 1 92 ? 23.812 39.205 12.497 1.00 23.94 90 LEU A N 1
ATOM 702 C CA . LEU A 1 92 ? 24.853 40.269 12.633 1.00 23.08 90 LEU A CA 1
ATOM 703 C 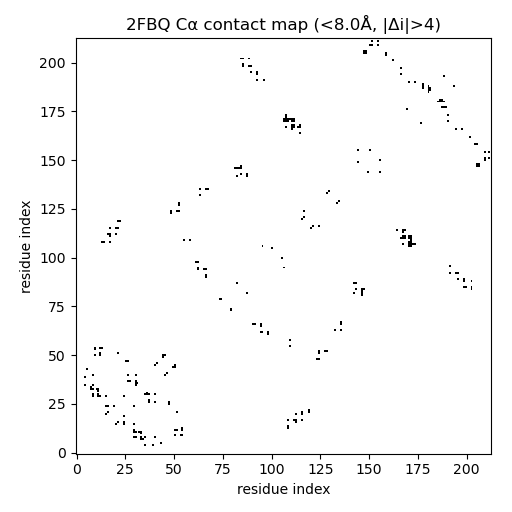C . LEU A 1 92 ? 25.340 40.655 11.258 1.00 24.10 90 LEU A C 1
ATOM 704 O O . LEU A 1 92 ? 25.492 41.830 10.931 1.00 24.18 90 LEU A O 1
ATOM 709 N N . HIS A 1 93 ? 25.625 39.658 10.430 1.00 23.44 91 HIS A N 1
ATOM 710 C CA . HIS A 1 93 ? 25.876 40.009 9.005 1.00 25.03 91 HIS A CA 1
ATOM 711 C C . HIS A 1 93 ? 24.771 40.841 8.337 1.00 25.27 91 HIS A C 1
ATOM 712 O O . HIS A 1 93 ? 25.066 41.717 7.540 1.00 25.24 91 HIS A O 1
ATOM 719 N N . LEU A 1 94 ? 23.504 40.543 8.620 1.00 24.83 92 LEU A N 1
ATOM 720 C CA . LEU A 1 94 ? 22.393 41.323 8.109 1.00 25.67 92 LEU A CA 1
ATOM 721 C C . LEU A 1 94 ? 22.553 42.790 8.461 1.00 27.18 92 LEU A C 1
ATOM 722 O O . LEU A 1 94 ? 22.365 43.655 7.616 1.00 25.04 92 LEU A O 1
ATOM 727 N N . LEU A 1 95 ? 22.893 43.098 9.717 1.00 26.93 93 LEU A N 1
ATOM 728 C CA . LEU A 1 95 ? 23.037 44.506 10.054 1.00 27.92 93 LEU A CA 1
ATOM 729 C C . LEU A 1 95 ? 24.179 45.155 9.294 1.00 28.63 93 LEU A C 1
ATOM 730 O O . LEU A 1 95 ? 24.051 46.309 8.850 1.00 27.52 93 LEU A O 1
ATOM 735 N N . VAL A 1 96 ? 25.285 44.422 9.161 1.00 28.64 94 VAL A N 1
ATOM 736 C CA . VAL A 1 96 ? 26.452 44.909 8.387 1.00 29.41 94 VAL A CA 1
ATOM 737 C C . VAL A 1 96 ? 26.079 45.166 6.920 1.00 29.95 94 VAL A C 1
ATOM 738 O O . VAL A 1 96 ? 26.325 46.266 6.376 1.00 31.28 94 VAL A O 1
ATOM 742 N N . SER A 1 97 ? 25.455 44.176 6.272 1.00 30.34 95 SER A N 1
ATOM 743 C CA . SER A 1 97 ? 25.047 44.347 4.860 1.00 30.36 95 SER A CA 1
ATOM 744 C C . SER A 1 97 ? 24.110 45.554 4.744 1.00 30.40 95 SER A C 1
ATOM 745 O O . SER A 1 97 ? 24.247 46.372 3.821 1.00 30.65 95 SER A O 1
ATOM 748 N N . GLN A 1 98 ? 23.177 45.719 5.697 1.00 29.38 96 GLN A N 1
ATOM 749 C CA . GLN A 1 98 ? 22.283 46.860 5.667 1.00 30.42 96 GLN A CA 1
ATOM 750 C C . GLN A 1 98 ? 23.023 48.201 5.835 1.00 31.35 96 GLN A C 1
ATOM 751 O O . GLN A 1 98 ? 22.748 49.150 5.111 1.00 31.41 96 GLN A O 1
ATOM 757 N N . ALA A 1 99 ? 23.994 48.253 6.735 1.00 31.29 97 ALA A N 1
ATOM 758 C CA . ALA A 1 99 ? 24.800 49.479 6.890 1.00 33.48 97 ALA A CA 1
ATOM 759 C C . ALA A 1 99 ? 25.577 49.764 5.610 1.00 35.48 97 ALA A C 1
ATOM 760 O O . ALA A 1 99 ? 25.656 50.919 5.188 1.00 36.11 97 ALA A O 1
ATOM 762 N N . MET A 1 100 ? 26.119 48.732 4.971 1.00 36.78 98 MET A N 1
ATOM 763 C CA . MET A 1 100 ? 26.887 48.930 3.715 1.00 38.80 98 MET A CA 1
ATOM 764 C C . MET A 1 100 ? 26.006 49.427 2.581 1.00 39.55 98 MET A C 1
ATOM 765 O O . MET A 1 100 ? 26.496 50.081 1.643 1.00 40.14 98 MET A O 1
ATOM 770 N N . ALA A 1 101 ? 24.716 49.123 2.659 1.00 38.99 99 ALA A N 1
ATOM 771 C CA . ALA A 1 101 ? 23.801 49.437 1.590 1.00 41.00 99 ALA A CA 1
ATOM 772 C C . ALA A 1 101 ? 23.310 50.883 1.645 1.00 41.18 99 ALA A C 1
ATOM 773 O O . ALA A 1 101 ? 22.732 51.365 0.687 1.00 42.65 99 ALA A O 1
ATOM 775 N N . VAL A 1 102 ? 23.568 51.575 2.751 1.00 41.26 100 VAL A N 1
ATOM 776 C CA . VAL A 1 102 ? 23.090 52.947 2.917 1.00 41.11 100 VAL A CA 1
ATOM 777 C C . VAL A 1 102 ? 23.909 53.846 1.976 1.00 40.89 100 VAL A C 1
ATOM 778 O O . VAL A 1 102 ? 25.142 53.806 1.972 1.00 39.54 100 VAL A O 1
ATOM 782 N N . LYS A 1 103 ? 23.201 54.609 1.151 1.00 41.12 101 LYS A N 1
ATOM 783 C CA . LYS A 1 103 ? 23.832 55.496 0.168 1.00 40.37 101 LYS A CA 1
ATOM 784 C C . LYS A 1 103 ? 24.712 56.550 0.858 1.00 39.28 101 LYS A C 1
ATOM 785 O O . LYS A 1 103 ? 24.230 57.341 1.680 1.00 38.70 101 LYS A O 1
ATOM 791 N N . PRO A 1 104 ? 26.014 56.547 0.536 1.00 38.24 102 PRO A N 1
ATOM 792 C CA . PRO A 1 104 ? 26.947 57.482 1.141 1.00 37.36 102 PRO A CA 1
ATOM 793 C C . PRO A 1 104 ? 26.547 58.958 0.899 1.00 37.23 102 PRO A C 1
ATOM 794 O O . PRO A 1 104 ? 26.021 59.291 -0.169 1.00 37.33 102 PRO A O 1
ATOM 798 N N . ARG A 1 105 ? 26.771 59.816 1.887 1.00 36.60 103 ARG A N 1
ATOM 799 C CA . ARG A 1 105 ? 26.629 61.277 1.731 1.00 37.17 103 ARG A CA 1
ATOM 800 C C . ARG A 1 105 ? 27.971 61.952 1.978 1.00 37.11 103 ARG A C 1
ATOM 801 O O . ARG A 1 105 ? 28.549 62.522 1.064 1.00 37.13 103 ARG A O 1
ATOM 809 N N . SER A 1 106 ? 28.468 61.889 3.217 1.00 35.99 104 SER A N 1
ATOM 810 C CA . SER A 1 106 ? 29.758 62.479 3.549 1.00 35.82 104 SER A CA 1
ATOM 811 C C . SER A 1 106 ? 30.933 61.584 3.111 1.00 35.59 104 SER A C 1
ATOM 812 O O . SER A 1 106 ? 32.087 62.068 3.053 1.00 36.97 104 SER A O 1
ATOM 815 N N . GLY A 1 107 ? 30.654 60.302 2.850 1.00 33.89 105 GLY A N 1
ATOM 816 C CA . GLY A 1 107 ? 31.719 59.291 2.660 1.00 33.41 105 GLY A CA 1
ATOM 817 C C . GLY A 1 107 ? 32.307 58.806 4.005 1.00 33.01 105 GLY A C 1
ATOM 818 O O . GLY A 1 107 ? 33.175 57.896 4.039 1.00 32.80 105 GLY A O 1
ATOM 819 N N . ASN A 1 108 ? 31.868 59.436 5.097 1.00 29.29 106 ASN A N 1
ATOM 820 C CA . ASN A 1 108 ? 32.241 59.020 6.459 1.00 28.88 106 ASN A CA 1
ATOM 821 C C . ASN A 1 108 ? 31.011 58.713 7.287 1.00 26.30 106 ASN A C 1
ATOM 822 O O . ASN A 1 108 ? 31.022 58.901 8.496 1.00 21.80 106 ASN A O 1
ATOM 827 N N . ASP A 1 109 ? 29.953 58.286 6.609 1.00 25.00 107 ASP A N 1
ATOM 828 C CA . ASP A 1 109 ? 28.611 58.286 7.184 1.00 24.84 107 ASP A CA 1
ATOM 829 C C . ASP A 1 109 ? 28.502 57.382 8.419 1.00 24.32 107 ASP A C 1
ATOM 830 O O . ASP A 1 109 ? 27.911 57.787 9.446 1.00 24.10 107 ASP A O 1
ATOM 835 N N . LEU A 1 110 ? 29.029 56.162 8.306 1.00 24.37 108 LEU A N 1
ATOM 836 C CA . LEU A 1 110 ? 28.896 55.210 9.450 1.00 23.86 108 LEU A CA 1
ATOM 837 C C . LEU A 1 110 ? 29.659 55.706 10.679 1.00 21.60 108 LEU A C 1
ATOM 838 O O . LEU A 1 110 ? 29.113 55.661 11.796 1.00 22.69 108 LEU A O 1
ATOM 843 N N 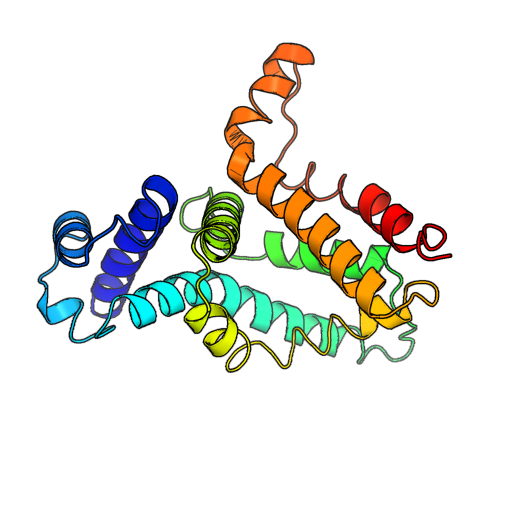. SER A 1 111 ? 30.861 56.228 10.468 1.00 19.69 109 SER A N 1
ATOM 844 C CA . SER A 1 111 ? 31.682 56.789 11.525 1.00 19.75 109 SER A CA 1
ATOM 845 C C . SER A 1 111 ? 30.961 57.974 12.195 1.00 20.71 109 SER A C 1
ATOM 846 O O . SER A 1 111 ? 30.889 58.074 13.421 1.00 19.62 109 SER A O 1
ATOM 849 N N . ILE A 1 112 ? 30.420 58.891 11.366 1.00 20.26 110 ILE A N 1
ATOM 850 C CA . ILE A 1 112 ? 29.714 60.038 11.987 1.00 19.71 110 ILE A CA 1
ATOM 851 C C . ILE A 1 112 ? 28.457 59.561 12.749 1.00 17.17 110 ILE A C 1
ATOM 852 O O . ILE A 1 112 ? 28.199 60.013 13.876 1.00 19.33 110 ILE A O 1
ATOM 857 N N . PHE A 1 113 ? 27.676 58.655 12.175 1.00 19.10 111 PHE A N 1
ATOM 858 C CA . PHE A 1 113 ? 26.494 58.122 12.914 1.00 17.64 111 PHE A CA 1
ATOM 859 C C . PHE A 1 113 ? 26.939 57.571 14.267 1.00 17.88 111 PHE A C 1
ATOM 860 O O . PHE A 1 113 ? 26.378 57.860 15.319 1.00 17.10 111 PHE A O 1
ATOM 868 N N . MET A 1 114 ? 27.998 56.773 14.231 1.00 18.11 112 MET A N 1
ATOM 869 C CA . MET A 1 114 ? 28.446 56.138 15.456 1.00 17.65 112 MET A CA 1
ATOM 870 C C . MET A 1 114 ? 29.033 57.137 16.464 1.00 16.70 112 MET A C 1
ATOM 871 O O . MET A 1 114 ? 28.869 56.949 17.663 1.00 17.69 112 MET A O 1
ATOM 876 N N . ARG A 1 115 ? 29.708 58.200 15.988 1.00 16.57 113 ARG A N 1
ATOM 877 C CA . ARG A 1 115 ? 30.180 59.273 16.834 1.00 16.22 113 ARG A CA 1
ATOM 878 C C . ARG A 1 115 ? 28.985 59.938 17.531 1.00 17.68 113 ARG A C 1
ATOM 879 O O . ARG A 1 115 ? 28.963 60.161 18.767 1.00 17.40 113 ARG A O 1
ATOM 887 N N . LEU A 1 116 ? 27.988 60.276 16.722 1.00 18.75 114 LEU A N 1
ATOM 888 C CA . LEU A 1 116 ? 26.772 60.891 17.297 1.00 17.82 114 LEU A CA 1
ATOM 889 C C . LEU A 1 116 ? 26.041 59.936 18.284 1.00 18.40 114 LEU A C 1
ATOM 890 O O . LEU A 1 116 ? 25.513 60.412 19.293 1.00 19.06 114 LEU A O 1
ATOM 895 N N . LEU A 1 117 ? 25.960 58.649 17.934 1.00 18.57 115 LEU A N 1
ATOM 896 C CA . LEU A 1 117 ? 25.323 57.670 18.805 1.00 20.65 115 LEU A CA 1
ATOM 897 C C . LEU A 1 117 ? 26.035 57.680 20.204 1.00 19.17 115 LEU A C 1
ATOM 898 O O . LEU A 1 117 ? 25.401 57.660 21.244 1.00 17.77 115 LEU A O 1
ATOM 903 N N . GLY A 1 118 ? 27.360 57.695 20.215 1.00 19.93 116 GLY A N 1
ATOM 904 C CA . GLY A 1 118 ? 28.107 57.674 21.484 1.00 19.03 116 GLY A CA 1
ATOM 905 C C . GLY A 1 118 ? 27.816 58.945 22.254 1.00 19.94 116 GLY A C 1
ATOM 906 O O . GLY A 1 118 ? 27.696 58.916 23.469 1.00 20.10 116 GLY A O 1
ATOM 907 N N . LEU A 1 119 ? 27.761 60.078 21.554 1.00 17.91 117 LEU A N 1
ATOM 908 C CA . LEU A 1 119 ? 27.416 61.362 22.193 1.00 19.76 117 LEU A CA 1
ATOM 909 C C . LEU A 1 119 ? 25.968 61.348 22.747 1.00 18.67 117 LEU A C 1
ATOM 910 O O . LEU A 1 119 ? 25.692 61.980 23.803 1.00 20.75 117 LEU A O 1
ATOM 915 N N . ALA A 1 120 ? 25.099 60.610 22.106 1.00 20.70 118 ALA A N 1
ATOM 916 C CA . ALA A 1 120 ? 23.705 60.509 22.607 1.00 19.98 118 ALA A CA 1
ATOM 917 C C . ALA A 1 120 ? 23.737 59.856 24.000 1.00 20.89 118 ALA A C 1
ATOM 918 O O . ALA A 1 120 ? 23.027 60.263 24.921 1.00 21.52 118 ALA A O 1
ATOM 920 N N . PHE A 1 121 ? 24.613 58.873 24.173 1.00 18.25 119 PHE A N 1
ATOM 921 C CA . PHE A 1 121 ? 24.770 58.251 25.475 1.00 17.77 119 PHE A CA 1
ATOM 922 C C . PHE A 1 121 ? 25.531 59.129 26.457 1.00 18.08 119 PHE A C 1
ATOM 923 O O . PHE A 1 121 ? 25.092 59.315 27.581 1.00 18.77 119 PHE A O 1
ATOM 931 N N . SER A 1 122 ? 26.708 59.650 26.083 1.00 20.09 120 SER A N 1
ATOM 932 C CA . SER A 1 122 ? 27.507 60.402 27.055 1.00 21.95 120 SER A CA 1
ATOM 933 C C . SER A 1 122 ? 26.833 61.726 27.475 1.00 22.37 120 SER A C 1
ATOM 934 O O . SER A 1 122 ? 27.060 62.210 28.593 1.00 22.77 120 SER A O 1
ATOM 937 N N . GLN A 1 123 ? 26.000 62.299 26.596 1.00 20.80 121 GLN A N 1
ATOM 938 C CA . GLN A 1 123 ? 25.192 63.476 26.942 1.00 20.63 121 GLN A CA 1
ATOM 939 C C . GLN A 1 123 ? 23.724 63.150 27.304 1.00 22.35 121 GLN A C 1
ATOM 940 O O . GLN A 1 123 ? 22.894 64.069 27.306 1.00 22.41 121 GLN A O 1
ATOM 946 N N . SER A 1 124 ? 23.442 61.884 27.632 1.00 20.74 122 SER A N 1
ATOM 947 C CA . SER A 1 124 ? 22.150 61.448 28.173 1.00 20.41 122 SER A CA 1
ATOM 948 C C . SER A 1 124 ? 20.992 62.100 27.438 1.00 21.45 122 SER A C 1
ATOM 949 O O . SER A 1 124 ? 20.089 62.735 28.075 1.00 21.07 122 SER A O 1
ATOM 952 N N . GLN A 1 125 ? 20.947 61.850 26.124 1.00 20.70 123 GLN A N 1
ATOM 953 C CA . GLN A 1 125 ? 19.865 62.414 25.284 1.00 20.70 123 GLN A CA 1
ATOM 954 C C . GLN A 1 125 ? 18.579 61.608 25.361 1.00 19.98 123 GLN A C 1
ATOM 955 O O . GLN A 1 125 ? 18.167 60.963 24.364 1.00 19.85 123 GLN A O 1
ATOM 961 N N . GLY A 1 126 ? 17.927 61.674 26.524 1.00 20.48 124 GLY A N 1
ATOM 962 C CA . GLY A 1 126 ? 16.674 60.916 26.722 1.00 22.32 124 GLY A CA 1
ATOM 963 C C . GLY A 1 126 ? 15.620 61.161 25.666 1.00 21.03 124 GLY A C 1
ATOM 964 O O . GLY A 1 126 ? 14.894 60.224 25.248 1.00 22.85 124 GLY A O 1
ATOM 965 N N . HIS A 1 127 ? 15.516 62.410 25.235 1.00 21.46 125 HIS A N 1
ATOM 966 C CA . HIS A 1 127 ? 14.505 62.778 24.224 1.00 21.89 125 HIS A CA 1
ATOM 967 C C . HIS A 1 127 ? 14.666 61.947 22.968 1.00 22.23 125 HIS A C 1
ATOM 968 O O . HIS A 1 127 ? 13.699 61.624 22.257 1.00 22.47 125 HIS A O 1
ATOM 975 N N . LEU A 1 128 ? 15.927 61.624 22.666 1.00 22.00 126 LEU A N 1
ATOM 976 C CA . LEU A 1 128 ? 16.229 60.924 21.428 1.00 24.03 126 LEU A CA 1
ATOM 977 C C . LEU A 1 128 ? 15.864 59.474 21.571 1.00 23.57 126 LEU A C 1
ATOM 978 O O . LEU A 1 128 ? 15.375 58.846 20.612 1.00 24.70 126 LEU A O 1
ATOM 983 N N . ARG A 1 129 ? 16.022 58.938 22.780 1.00 25.55 127 ARG A N 1
ATOM 984 C CA . ARG A 1 129 ? 15.686 57.550 23.032 1.00 25.54 127 ARG A CA 1
ATOM 985 C C . ARG A 1 129 ? 14.157 57.379 22.840 1.00 26.13 127 ARG A C 1
ATOM 986 O O . ARG A 1 129 ? 13.681 56.421 22.226 1.00 26.11 127 ARG A O 1
ATOM 994 N N . LYS A 1 130 ? 13.418 58.337 23.375 1.00 26.45 128 LYS A N 1
ATOM 995 C CA . LYS A 1 130 ? 11.953 58.358 23.229 1.00 26.25 128 LYS A CA 1
ATOM 996 C C . LYS A 1 130 ? 11.515 58.496 21.756 1.00 25.89 128 LYS A C 1
ATOM 997 O O . LYS A 1 130 ? 10.678 57.748 21.272 1.00 26.30 128 LYS A O 1
ATOM 1003 N N . TYR A 1 131 ? 12.099 59.446 21.038 1.00 25.00 129 TYR A N 1
ATOM 1004 C CA . TYR A 1 131 ? 11.850 59.611 19.587 1.00 24.13 129 TYR A CA 1
ATOM 1005 C C . TYR A 1 131 ? 12.179 58.355 18.772 1.00 25.24 129 TYR A C 1
ATOM 1006 O O . TYR A 1 131 ? 11.366 57.864 17.959 1.00 25.84 129 TYR A O 1
ATOM 1015 N N . LEU A 1 132 ? 13.389 57.804 18.977 1.00 25.09 130 LEU A N 1
ATOM 1016 C CA . LEU A 1 132 ? 13.802 56.638 18.182 1.00 25.14 130 LEU A CA 1
ATOM 1017 C C . LEU A 1 132 ? 12.911 55.444 18.421 1.00 26.10 130 LEU A C 1
ATOM 1018 O O . LEU A 1 132 ? 12.589 54.737 17.497 1.00 26.60 130 LEU A O 1
ATOM 1023 N N A GLU A 1 133 ? 12.473 55.268 19.661 0.50 27.23 131 GLU A N 1
ATOM 1024 N N B GLU A 1 133 ? 12.496 55.218 19.661 0.50 27.38 131 GLU A N 1
ATOM 1025 C CA A GLU A 1 133 ? 11.454 54.281 19.997 0.50 28.49 131 GLU A CA 1
ATOM 1026 C CA B GLU A 1 133 ? 11.624 54.080 19.936 0.50 28.68 131 GLU A CA 1
ATOM 1027 C C A GLU A 1 133 ? 10.177 54.485 19.188 0.50 29.11 131 GLU A C 1
ATOM 1028 C C B GLU A 1 133 ? 10.241 54.275 19.309 0.50 29.39 131 GLU A C 1
ATOM 1029 O O A GLU A 1 133 ? 9.637 5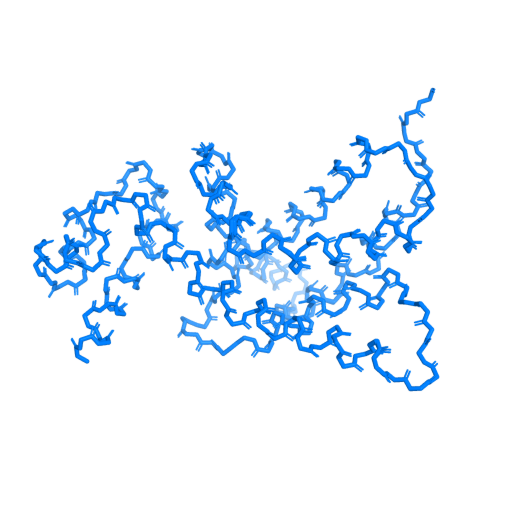3.573 18.549 0.50 28.92 131 GLU A O 1
ATOM 1030 O O B GLU A 1 133 ? 9.629 53.329 18.803 0.50 29.35 131 GLU A O 1
ATOM 1041 N N A GLU A 1 134 ? 9.663 55.704 19.285 0.50 29.69 132 GLU A N 1
ATOM 1042 N N B GLU A 1 134 ? 9.727 55.506 19.344 0.50 30.77 132 GLU A N 1
ATOM 1043 C CA A GLU A 1 134 ? 8.406 56.069 18.641 0.50 30.90 132 GLU A CA 1
ATOM 1044 C CA B GLU A 1 134 ? 8.464 55.755 18.654 0.50 31.12 132 GLU A CA 1
ATOM 1045 C C A GLU A 1 134 ? 8.393 55.837 17.139 0.50 30.74 132 GLU A C 1
ATOM 1046 C C B GLU A 1 134 ? 8.594 55.390 17.189 0.50 30.96 132 GLU A C 1
ATOM 1047 O O A GLU A 1 134 ? 7.363 55.489 16.575 0.50 30.81 132 GLU A O 1
ATOM 1048 O O B GLU A 1 134 ? 7.866 54.524 16.708 0.50 30.78 132 GLU A O 1
ATOM 1059 N N . VAL A 1 135 ? 9.536 56.031 16.486 1.00 30.32 133 VAL A N 1
ATOM 1060 C CA . VAL A 1 135 ? 9.640 55.927 15.035 1.00 29.21 133 VAL A CA 1
ATOM 1061 C C . VAL A 1 135 ? 10.160 54.554 14.532 1.00 29.56 133 VAL A C 1
ATOM 1062 O O . VAL A 1 135 ? 9.607 53.986 13.576 1.00 30.31 133 VAL A O 1
ATOM 1066 N N . TYR A 1 136 ? 11.216 54.020 15.159 1.00 28.37 134 TYR A N 1
ATOM 1067 C CA . TYR A 1 136 ? 11.909 52.814 14.663 1.00 28.22 134 TYR A CA 1
ATOM 1068 C C . TYR A 1 136 ? 11.775 51.629 15.607 1.00 28.79 134 TYR A C 1
ATOM 1069 O O . TYR A 1 136 ? 12.379 50.575 15.382 1.00 28.73 134 TYR A O 1
ATOM 1078 N N . GLY A 1 137 ? 10.975 51.793 16.651 1.00 28.39 135 GLY A N 1
ATOM 1079 C CA . GLY A 1 137 ? 10.975 50.812 17.748 1.00 31.11 135 GLY A CA 1
ATOM 1080 C C . GLY A 1 137 ? 10.463 49.464 17.265 1.00 31.12 135 GLY A C 1
ATOM 1081 O O . GLY A 1 137 ? 10.956 48.422 17.691 1.00 31.72 135 GLY A O 1
ATOM 1082 N N A LYS A 1 138 ? 9.491 49.493 16.358 0.50 31.62 136 LYS A N 1
ATOM 1083 N N B LYS A 1 138 ? 9.488 49.466 16.360 0.50 31.59 136 LYS A N 1
ATOM 1084 C CA A LYS A 1 138 ? 8.907 48.266 15.816 0.50 31.93 136 LYS A CA 1
ATOM 1085 C CA B LYS A 1 138 ? 8.921 48.193 15.890 0.50 31.83 136 LYS A CA 1
ATOM 1086 C C A LYS A 1 138 ? 9.944 47.333 15.170 0.50 31.41 136 LYS A C 1
ATOM 1087 C C B LYS A 1 138 ? 9.908 47.284 15.115 0.50 31.31 136 LYS A C 1
ATOM 1088 O O A LYS A 1 138 ? 10.088 46.179 15.577 0.50 30.48 136 LYS A O 1
ATOM 1089 O O B LYS A 1 138 ? 9.978 46.086 15.377 0.50 30.23 136 LYS A O 1
ATOM 1100 N N . VAL A 1 139 ? 10.670 47.842 14.178 1.00 30.44 137 VAL A N 1
ATOM 1101 C CA . VAL A 1 139 ? 11.650 47.017 13.455 1.00 30.61 137 VAL A CA 1
ATOM 1102 C C . VAL A 1 139 ? 12.782 46.591 14.395 1.00 29.65 137 VAL A C 1
ATOM 1103 O O . VAL A 1 139 ? 13.221 45.464 14.328 1.00 30.88 137 VAL A O 1
ATOM 1107 N N . PHE A 1 140 ? 13.209 47.477 15.288 1.00 31.04 138 PHE A N 1
ATOM 1108 C CA . PHE A 1 140 ? 14.305 47.113 16.214 1.00 32.37 138 PHE A CA 1
ATOM 1109 C C . PHE A 1 140 ? 13.914 46.071 17.247 1.00 31.99 138 PHE A C 1
ATOM 1110 O O . PHE A 1 140 ? 14.673 45.126 17.479 1.00 31.41 138 PHE A O 1
ATOM 1118 N N . ARG A 1 141 ? 12.711 46.209 17.810 1.00 30.83 139 ARG A N 1
ATOM 1119 C CA . ARG A 1 141 ? 12.174 45.175 18.716 1.00 30.54 139 ARG A CA 1
ATOM 1120 C C . ARG A 1 141 ? 12.104 43.810 18.013 1.00 28.25 139 ARG A C 1
ATOM 1121 O O . ARG A 1 141 ? 12.541 42.782 18.553 1.00 28.36 139 ARG A O 1
ATOM 1129 N N . ARG A 1 142 ? 11.597 43.821 16.792 1.00 28.25 140 ARG A N 1
ATOM 1130 C CA . ARG A 1 142 ? 11.545 42.645 15.948 1.00 27.93 140 ARG A CA 1
ATOM 1131 C C . ARG A 1 142 ? 12.924 42.014 15.743 1.00 28.11 140 ARG A C 1
ATOM 1132 O O . ARG A 1 142 ? 13.135 40.806 15.979 1.00 25.56 140 ARG A O 1
ATOM 1140 N N . TYR A 1 143 ? 13.904 42.854 15.385 1.00 26.18 141 TYR A N 1
ATOM 1141 C CA . TYR A 1 143 ? 15.256 42.364 15.229 1.00 26.24 141 TYR A CA 1
ATOM 1142 C C . TYR A 1 143 ? 15.843 41.789 16.547 1.00 27.02 141 TYR A C 1
ATOM 1143 O O . TYR A 1 143 ? 16.461 40.690 16.563 1.00 26.60 141 TYR A O 1
ATOM 1152 N N A MET A 1 144 ? 15.646 42.514 17.645 0.50 27.53 142 MET A N 1
ATOM 1153 N N B MET A 1 144 ? 15.638 42.509 17.649 0.50 27.40 142 MET A N 1
ATOM 1154 C CA A MET A 1 144 ? 16.207 42.097 18.932 0.50 28.19 142 MET A CA 1
ATOM 1155 C CA B MET A 1 144 ? 16.204 42.099 18.944 0.50 27.86 142 MET A CA 1
ATOM 1156 C C A MET A 1 144 ? 15.631 40.758 19.406 0.50 27.83 142 MET A C 1
ATOM 1157 C C B MET A 1 144 ? 15.612 40.788 19.465 0.50 27.66 142 MET A C 1
ATOM 1158 O O A MET A 1 144 ? 16.356 39.926 19.988 0.50 27.30 142 MET A O 1
ATOM 1159 O O B MET A 1 144 ? 16.306 40.005 20.137 0.50 26.98 142 MET A O 1
ATOM 1168 N N . LEU A 1 145 ? 14.344 40.553 19.166 1.00 26.93 143 LEU A N 1
ATOM 1169 C CA . LEU A 1 145 ? 13.728 39.249 19.522 1.00 27.34 143 LEU A CA 1
ATOM 1170 C C . LEU A 1 145 ? 14.446 38.131 18.772 1.00 26.84 143 LEU A C 1
ATOM 1171 O O . LEU A 1 145 ? 14.709 37.092 19.349 1.00 25.46 143 LEU A O 1
ATOM 1176 N N . LEU A 1 146 ? 14.749 38.334 17.475 1.00 25.12 144 LEU A N 1
ATOM 1177 C CA . LEU A 1 146 ? 15.477 37.307 16.737 1.00 24.88 144 LEU A CA 1
ATOM 1178 C C . LEU A 1 146 ? 16.839 37.036 17.327 1.00 24.65 144 LEU A C 1
ATOM 1179 O O . LEU A 1 146 ? 17.279 35.905 17.371 1.00 22.74 144 LEU A O 1
ATOM 1184 N N . VAL A 1 147 ? 17.514 38.102 17.759 1.00 23.82 145 VAL A N 1
ATOM 1185 C CA . VAL A 1 147 ? 18.803 37.956 18.436 1.00 25.42 145 VAL A CA 1
ATOM 1186 C C . VAL A 1 147 ? 18.631 37.208 19.743 1.00 25.19 145 VAL A C 1
ATOM 1187 O O . VAL A 1 147 ? 19.393 36.270 19.996 1.00 27.38 145 VAL A O 1
ATOM 1191 N N . ASN A 1 148 ? 17.603 37.555 20.510 1.00 27.43 146 ASN A N 1
ATOM 1192 C CA . ASN A 1 148 ? 17.296 36.884 21.831 1.00 27.22 146 ASN A CA 1
ATOM 1193 C C . ASN A 1 148 ? 17.193 35.341 21.555 1.00 28.30 146 ASN A C 1
ATOM 1194 O O . ASN A 1 148 ? 17.906 34.494 22.170 1.00 28.56 146 ASN A O 1
ATOM 1199 N N . GLU A 1 149 ? 16.380 35.014 20.565 1.00 27.37 147 GLU A N 1
ATOM 1200 C CA . GLU A 1 149 ? 16.107 33.616 20.147 1.00 28.06 147 GLU A CA 1
ATOM 1201 C C . GLU A 1 149 ? 17.326 32.839 19.610 1.00 28.62 147 GLU A C 1
ATOM 1202 O O . GLU A 1 149 ? 17.465 31.594 19.794 1.00 27.45 147 GLU A O 1
ATOM 1208 N N . ALA A 1 150 ? 18.223 33.558 18.940 1.00 27.89 148 ALA A N 1
ATOM 1209 C CA . ALA A 1 150 ? 19.394 32.935 18.342 1.00 28.06 148 ALA A CA 1
ATOM 1210 C C . ALA A 1 150 ? 20.540 32.663 19.313 1.00 29.69 148 ALA A C 1
ATOM 1211 O O . ALA A 1 150 ? 21.502 31.939 18.949 1.00 31.58 148 ALA A O 1
ATOM 1213 N N . ALA A 1 151 ? 20.447 33.244 20.512 1.00 29.82 149 ALA A N 1
ATOM 1214 C CA . ALA A 1 151 ? 21.460 33.120 21.543 1.00 31.96 149 ALA A CA 1
ATOM 1215 C C . ALA A 1 151 ? 20.991 32.130 22.632 1.00 32.01 149 ALA A C 1
ATOM 1216 O O . ALA A 1 151 ? 19.784 31.958 22.814 1.00 28.69 149 ALA A O 1
ATOM 1218 N N . PRO A 1 152 ? 21.934 31.468 23.330 1.00 33.88 150 PRO A N 1
ATOM 1219 C CA . PRO A 1 152 ? 21.494 30.701 24.501 1.00 34.14 150 PRO A CA 1
ATOM 1220 C C . PRO A 1 152 ? 20.748 31.573 25.501 1.00 33.97 150 PRO A C 1
ATOM 1221 O O . PRO A 1 152 ? 20.874 32.812 25.487 1.00 32.08 150 PRO A O 1
ATOM 1225 N N . LYS A 1 153 ? 19.926 30.931 26.337 1.00 33.35 151 LYS A N 1
ATOM 1226 C CA . LYS A 1 153 ? 19.120 31.622 27.337 1.00 33.91 151 LYS A CA 1
ATOM 1227 C C . LYS A 1 153 ? 20.023 32.341 28.339 1.00 31.82 151 LYS A C 1
ATOM 1228 O O . LYS A 1 153 ? 20.963 31.756 28.864 1.00 32.15 151 LYS A O 1
ATOM 1234 N N . LEU A 1 154 ? 19.739 33.630 28.544 1.00 30.19 152 LEU A N 1
ATOM 1235 C CA . LEU A 1 154 ? 20.546 34.490 29.416 1.00 29.81 152 LEU A CA 1
ATOM 1236 C C . LEU A 1 154 ? 19.581 35.218 30.320 1.00 27.22 152 LEU A C 1
ATOM 1237 O O . LEU A 1 154 ? 18.478 35.505 29.898 1.00 27.97 152 LEU A O 1
ATOM 1242 N N . PRO A 1 155 ? 20.039 35.627 31.503 1.00 26.77 153 PRO A N 1
ATOM 1243 C CA . PRO A 1 155 ? 19.237 36.613 32.255 1.00 25.71 153 PRO A CA 1
ATOM 1244 C C . PRO A 1 155 ? 19.004 37.816 31.362 1.00 23.79 153 PRO A C 1
ATOM 1245 O O . PRO A 1 155 ? 19.994 38.323 30.735 1.00 23.57 153 PRO A O 1
ATOM 1249 N N . PRO A 1 156 ? 17.747 38.302 31.285 1.00 23.61 154 PRO A N 1
ATOM 1250 C CA . PRO A 1 156 ? 17.458 39.459 30.424 1.00 22.10 154 PRO A CA 1
ATOM 1251 C C . PRO A 1 156 ? 18.385 40.659 30.689 1.00 22.09 154 PRO A C 1
ATOM 1252 O O . PRO A 1 156 ? 18.715 41.396 29.746 1.00 21.91 154 PRO A O 1
ATOM 1256 N N . ILE A 1 157 ? 18.718 40.895 31.961 1.00 20.74 155 ILE A N 1
ATOM 1257 C CA . ILE A 1 157 ? 19.595 42.071 32.251 1.00 20.82 155 ILE A CA 1
ATOM 1258 C C . ILE A 1 157 ? 20.966 41.850 31.614 1.00 20.89 155 ILE A C 1
ATOM 1259 O O . ILE A 1 157 ? 21.624 42.832 31.184 1.00 19.72 155 ILE A O 1
ATOM 1264 N N . GLU A 1 158 ? 21.429 40.585 31.590 1.00 20.39 156 GLU A N 1
ATOM 1265 C CA . GLU A 1 158 ? 22.739 40.262 30.966 1.00 20.92 156 GLU A CA 1
ATOM 1266 C C . GLU A 1 158 ? 22.689 40.396 29.463 1.00 21.03 156 GLU A C 1
ATOM 1267 O O . GLU A 1 158 ? 23.665 40.854 28.839 1.00 21.42 156 GLU A O 1
ATOM 1273 N N . LEU A 1 159 ? 21.588 39.958 28.855 1.00 19.82 157 LEU A N 1
ATOM 1274 C CA . LEU A 1 159 ? 21.333 40.222 27.431 1.00 21.03 157 LEU A CA 1
ATOM 1275 C C . LEU A 1 159 ? 21.404 41.736 27.120 1.00 20.85 157 LEU A C 1
ATOM 1276 O O . LEU A 1 159 ? 22.091 42.133 26.171 1.00 19.61 157 LEU A O 1
ATOM 1281 N N . PHE A 1 160 ? 20.762 42.563 27.951 1.00 20.24 158 PHE A N 1
ATOM 1282 C CA . PHE A 1 160 ? 20.837 44.009 27.769 1.00 17.87 158 PHE A CA 1
ATOM 1283 C C . PHE A 1 160 ? 22.312 44.454 27.748 1.00 15.71 158 PHE A C 1
ATOM 1284 O O . PHE A 1 160 ? 22.717 45.224 26.849 1.00 16.49 158 PHE A O 1
ATOM 1292 N N . TRP A 1 161 ? 23.105 44.020 28.713 1.00 15.22 159 TRP A N 1
ATOM 1293 C CA . TRP A 1 161 ? 24.507 44.535 28.749 1.00 16.51 159 TRP A CA 1
ATOM 1294 C C . TRP A 1 161 ? 25.270 43.992 27.540 1.00 16.18 159 TRP A C 1
ATOM 1295 O O . TRP A 1 161 ? 26.046 44.728 26.931 1.00 16.43 159 TRP A O 1
ATOM 1306 N N . ARG A 1 162 ? 25.067 42.721 27.165 1.00 17.26 160 ARG A N 1
ATOM 1307 C CA . ARG A 1 162 ? 25.865 42.164 26.052 1.00 16.47 160 ARG A CA 1
ATOM 1308 C C . ARG A 1 162 ? 25.508 42.900 24.746 1.00 16.44 160 ARG A C 1
ATOM 1309 O O . ARG A 1 162 ? 26.383 43.151 23.859 1.00 16.26 160 ARG A O 1
ATOM 1317 N N . VAL A 1 163 ? 24.232 43.272 24.587 1.00 16.31 161 VAL A N 1
ATOM 1318 C CA . VAL A 1 163 ? 23.842 44.017 23.380 1.00 17.51 161 VAL A CA 1
ATOM 1319 C C . VAL A 1 163 ? 24.578 45.349 23.347 1.00 16.94 161 VAL A C 1
ATOM 1320 O O . VAL A 1 163 ? 25.049 45.767 22.305 1.00 16.12 161 VAL A O 1
ATOM 1324 N N . HIS A 1 164 ? 24.654 45.997 24.498 1.00 15.61 162 HIS A N 1
ATOM 1325 C CA . HIS A 1 164 ? 25.431 47.257 24.586 1.00 15.73 162 HIS A CA 1
ATOM 1326 C C . HIS A 1 164 ? 26.932 47.094 24.465 1.00 15.69 162 HIS A C 1
ATOM 1327 O O . HIS A 1 164 ? 27.576 48.049 23.977 1.00 15.62 162 HIS A O 1
ATOM 1334 N N . PHE A 1 165 ? 27.490 45.950 24.879 1.00 14.77 163 PHE A N 1
ATOM 1335 C CA . PHE A 1 165 ? 28.908 45.688 24.591 1.00 15.06 163 PHE A CA 1
ATOM 1336 C C . PHE A 1 165 ? 29.098 45.634 23.067 1.00 16.16 163 PHE A C 1
ATOM 1337 O O . PHE A 1 165 ? 30.075 46.165 22.573 1.00 15.29 163 PHE A O 1
ATOM 1345 N N . MET A 1 166 ? 28.206 44.929 22.351 1.00 14.69 164 MET A N 1
ATOM 1346 C CA . MET A 1 166 ? 28.323 44.839 20.887 1.00 15.46 164 MET A CA 1
ATOM 1347 C C . MET A 1 166 ? 28.254 46.236 20.296 1.00 15.35 164 MET A C 1
ATOM 1348 O O . MET A 1 166 ? 29.054 46.621 19.453 1.00 15.61 164 MET A O 1
ATOM 1353 N N . LEU A 1 167 ? 27.225 46.968 20.707 1.00 15.31 165 LEU A N 1
ATOM 1354 C CA . LEU A 1 167 ? 27.015 48.338 20.177 1.00 16.76 165 LEU A CA 1
ATOM 1355 C C . LEU A 1 167 ? 28.224 49.237 20.464 1.00 17.38 165 LEU A C 1
ATOM 1356 O O . LEU A 1 167 ? 28.642 50.009 19.588 1.00 17.22 165 LEU A O 1
ATOM 1361 N N . GLY A 1 168 ? 28.774 49.135 21.683 1.00 16.51 166 GLY A N 1
ATOM 1362 C CA . GLY A 1 168 ? 29.926 49.977 22.056 1.00 16.66 166 GLY A CA 1
ATOM 1363 C C . GLY A 1 168 ? 31.143 49.618 21.234 1.00 16.88 166 GLY A C 1
ATOM 1364 O O . GLY A 1 168 ? 31.866 50.523 20.786 1.00 18.21 166 GLY A O 1
ATOM 1365 N N . ALA A 1 169 ? 31.424 48.314 21.094 1.00 16.58 167 ALA A N 1
ATOM 1366 C CA . ALA A 1 169 ? 32.590 47.921 20.282 1.00 15.57 167 ALA A CA 1
ATOM 1367 C C . ALA A 1 169 ? 32.445 48.533 18.900 1.00 16.34 167 ALA A C 1
ATOM 1368 O O . ALA A 1 169 ? 33.413 49.038 18.356 1.00 15.08 167 ALA A O 1
ATOM 1370 N N . ALA A 1 170 ? 31.257 48.346 18.299 1.00 16.26 168 ALA A N 1
ATOM 1371 C CA . ALA A 1 170 ? 30.976 48.854 16.913 1.00 15.82 168 ALA A CA 1
ATOM 1372 C C . ALA A 1 170 ? 31.121 50.386 16.843 1.00 16.64 168 ALA A C 1
ATOM 1373 O O . ALA A 1 170 ? 31.747 50.922 15.891 1.00 17.21 168 ALA A O 1
ATOM 1375 N N . ALA A 1 171 ? 30.546 51.060 17.840 1.00 17.03 169 ALA A N 1
ATOM 1376 C CA . ALA A 1 171 ? 30.422 52.533 17.839 1.00 18.02 169 ALA A CA 1
ATOM 1377 C C . ALA A 1 171 ? 31.818 53.105 18.023 1.00 17.66 169 ALA A C 1
ATOM 1378 O O . ALA A 1 171 ? 32.243 53.991 17.259 1.00 17.11 169 ALA A O 1
ATOM 1380 N N . PHE A 1 172 ? 32.587 52.524 18.949 1.00 19.08 170 PHE A N 1
ATOM 1381 C CA . PHE A 1 172 ? 33.965 53.004 19.178 1.00 18.74 170 PHE A CA 1
ATOM 1382 C C . PHE A 1 172 ? 34.807 52.813 17.975 1.00 18.82 170 PHE A C 1
ATOM 1383 O O . PHE A 1 172 ? 35.538 53.750 17.553 1.00 19.51 170 PHE A O 1
ATOM 1391 N N . SER A 1 173 ? 34.751 51.607 17.353 1.00 17.23 171 SER A N 1
ATOM 1392 C CA . SER A 1 173 ? 35.586 51.278 16.223 1.00 18.37 171 SER A CA 1
ATOM 1393 C C . SER A 1 173 ? 35.285 52.216 15.078 1.00 19.17 171 SER A C 1
ATOM 1394 O O . SER A 1 173 ? 36.212 52.646 14.403 1.00 17.70 171 SER A O 1
ATOM 1397 N N . MET A 1 174 ? 33.999 52.473 14.864 1.00 17.35 172 MET A N 1
ATOM 1398 C CA . MET A 1 174 ? 33.616 53.264 13.661 1.00 17.53 172 MET A CA 1
ATOM 1399 C C . MET A 1 174 ? 33.869 54.732 13.959 1.00 15.76 172 MET A C 1
ATOM 1400 O O . MET A 1 174 ? 34.436 55.433 13.120 1.00 17.29 172 MET A O 1
ATOM 1405 N N . SER A 1 175 ? 33.458 55.209 15.128 1.00 17.54 173 SER A N 1
ATOM 1406 C CA . SER A 1 175 ? 33.764 56.611 15.508 1.00 17.90 173 SER A CA 1
ATOM 1407 C C . SER A 1 175 ? 35.256 56.904 15.370 1.00 19.09 173 SER A C 1
ATOM 1408 O O . SER A 1 175 ? 35.658 58.045 14.945 1.00 19.75 173 SER A O 1
ATOM 1411 N N . GLY A 1 176 ? 36.104 55.933 15.758 1.00 17.65 174 GLY A N 1
ATOM 1412 C CA . GLY A 1 176 ? 37.558 56.191 15.740 1.00 16.77 174 GLY A CA 1
ATOM 1413 C C . GLY A 1 176 ? 38.236 55.609 14.559 1.00 18.03 174 GLY A C 1
ATOM 1414 O O . GLY A 1 176 ? 39.421 55.310 14.650 1.00 16.63 174 GLY A O 1
ATOM 1415 N N . ILE A 1 177 ? 37.516 55.402 13.445 1.00 18.21 175 ILE A N 1
ATOM 1416 C CA . ILE A 1 177 ? 38.038 54.494 12.405 1.00 18.09 175 ILE A CA 1
ATOM 1417 C C . ILE A 1 177 ? 39.260 55.163 11.752 1.00 18.23 175 ILE A C 1
ATOM 1418 O O . ILE A 1 177 ? 40.190 54.475 11.347 1.00 19.86 175 ILE A O 1
ATOM 1423 N N . LYS A 1 178 ? 39.277 56.493 11.665 1.00 18.13 176 LYS A N 1
ATOM 1424 C CA . LYS A 1 178 ? 40.463 57.141 11.019 1.00 20.19 176 LYS A CA 1
ATOM 1425 C C . LYS A 1 178 ? 41.730 56.867 11.796 1.00 21.13 176 LYS A C 1
ATOM 1426 O O . LYS A 1 178 ? 42.752 56.441 11.194 1.00 20.74 176 LYS A O 1
ATOM 1432 N N . ALA A 1 179 ? 41.667 57.111 13.122 1.00 18.93 177 ALA A N 1
ATOM 1433 C CA . ALA A 1 179 ? 42.802 56.838 13.978 1.00 18.91 177 ALA A CA 1
ATOM 1434 C C . ALA A 1 179 ? 43.187 55.352 13.941 1.00 18.36 177 ALA A C 1
ATOM 1435 O O . ALA A 1 179 ? 44.363 54.978 13.842 1.00 18.20 177 ALA A O 1
ATOM 1437 N N . LEU A 1 180 ? 42.202 54.493 14.070 1.00 18.02 178 LEU A N 1
ATOM 1438 C CA . LEU A 1 180 ? 42.492 53.018 14.105 1.00 17.82 178 LEU A CA 1
ATOM 1439 C C . LEU A 1 180 ? 43.079 52.526 12.792 1.00 19.88 178 LEU A C 1
ATOM 1440 O O . LEU A 1 180 ? 44.038 51.748 12.783 1.00 19.44 178 LE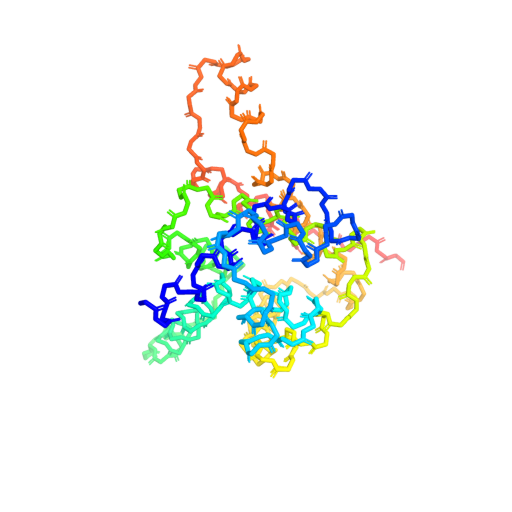U A O 1
ATOM 1445 N N A ARG A 1 181 ? 42.552 52.975 11.660 0.50 19.94 179 ARG A N 1
ATOM 1446 N N B ARG A 1 181 ? 42.505 52.989 11.692 0.50 19.99 179 ARG A N 1
ATOM 1447 C CA A ARG A 1 181 ? 43.161 52.548 10.364 0.50 21.61 179 ARG A CA 1
ATOM 1448 C CA B ARG A 1 181 ? 43.058 52.690 10.362 0.50 22.01 179 ARG A CA 1
ATOM 1449 C C A ARG A 1 181 ? 44.592 53.093 10.191 0.50 21.65 179 ARG A C 1
ATOM 1450 C C B ARG A 1 181 ? 44.538 53.064 10.293 0.50 21.66 179 ARG A C 1
ATOM 1451 O O A ARG A 1 181 ? 45.475 52.425 9.595 0.50 21.49 179 ARG A O 1
ATOM 1452 O O B ARG A 1 181 ? 45.383 52.246 9.864 0.50 21.59 179 ARG A O 1
ATOM 1467 N N . ALA A 1 182 ? 44.848 54.286 10.730 1.00 21.40 180 ALA A N 1
ATOM 1468 C CA . ALA A 1 182 ? 46.207 54.859 10.720 1.00 22.14 180 ALA A CA 1
ATOM 1469 C C . ALA A 1 182 ? 47.156 54.033 11.572 1.00 21.98 180 ALA A C 1
ATOM 1470 O O . ALA A 1 182 ? 48.323 53.760 11.183 1.00 21.46 180 ALA A O 1
ATOM 1472 N N . MET A 1 183 ? 46.681 53.689 12.765 1.00 21.83 181 MET A N 1
ATOM 1473 C CA . MET A 1 183 ? 47.451 52.790 13.651 1.00 22.07 181 MET A CA 1
ATOM 1474 C C . MET A 1 183 ? 47.778 51.449 12.984 1.00 21.92 181 MET A C 1
ATOM 1475 O O . MET A 1 183 ? 48.909 50.962 13.068 1.00 22.55 181 MET A O 1
ATOM 1480 N N . ALA A 1 184 ? 46.797 50.851 12.327 1.00 21.11 182 ALA A N 1
ATOM 1481 C CA . ALA A 1 184 ? 46.999 49.533 11.675 1.00 23.06 182 ALA A CA 1
ATOM 1482 C C . ALA A 1 184 ? 47.974 49.676 10.519 1.00 25.26 182 ALA A C 1
ATOM 1483 O O . ALA A 1 184 ? 48.826 48.786 10.306 1.00 25.06 182 ALA A O 1
ATOM 1485 N N . GLU A 1 185 ? 47.864 50.784 9.772 1.00 25.46 183 GLU A N 1
ATOM 1486 C CA . GLU A 1 185 ? 48.815 51.047 8.684 1.00 28.20 183 GLU A CA 1
ATOM 1487 C C . GLU A 1 185 ? 50.245 51.144 9.252 1.00 28.21 183 GLU A C 1
ATOM 1488 O O . GLU A 1 185 ? 51.207 50.504 8.744 1.00 27.73 183 GLU A O 1
ATOM 1494 N N . THR A 1 186 ? 50.396 51.925 10.306 1.00 25.77 184 THR A N 1
ATOM 1495 C CA . THR A 1 186 ? 51.697 52.090 10.962 1.00 28.26 184 THR A CA 1
ATOM 1496 C C . THR A 1 186 ? 52.234 50.764 11.559 1.00 27.53 184 THR A C 1
ATOM 1497 O O . THR A 1 186 ? 53.428 50.399 11.373 1.00 28.97 184 THR A O 1
ATOM 1501 N N . ASP A 1 187 ? 51.377 50.036 12.268 1.00 24.48 185 ASP A N 1
ATOM 1502 C CA . ASP A 1 187 ? 51.870 48.893 13.034 1.00 26.09 185 ASP A CA 1
ATOM 1503 C C . ASP A 1 187 ? 51.980 47.641 12.164 1.00 25.30 185 ASP A C 1
ATOM 1504 O O . ASP A 1 187 ? 52.750 46.694 12.499 1.00 26.59 185 ASP A O 1
ATOM 1509 N N . PHE A 1 188 ? 51.222 47.577 11.065 1.00 23.74 186 PHE A N 1
ATOM 1510 C CA . PHE A 1 188 ? 51.135 46.324 10.304 1.00 25.13 186 PHE A CA 1
ATOM 1511 C C . PHE A 1 188 ? 51.343 46.498 8.804 1.00 25.19 186 PHE A C 1
ATOM 1512 O O . PHE A 1 188 ? 51.400 45.513 8.068 1.00 24.01 186 PHE A O 1
ATOM 1520 N N . GLY A 1 189 ? 51.415 47.755 8.362 1.00 24.74 187 GLY A N 1
ATOM 1521 C CA . GLY A 1 189 ? 51.571 48.062 6.940 1.00 26.73 187 GLY A CA 1
ATOM 1522 C C . GLY A 1 189 ? 50.418 47.631 6.041 1.00 30.38 187 GLY A C 1
ATOM 1523 O O . GLY A 1 189 ? 50.639 47.377 4.845 1.00 30.88 187 GLY A O 1
ATOM 1524 N N . VAL A 1 190 ? 49.193 47.575 6.573 1.00 30.05 188 VAL A N 1
ATOM 1525 C CA . VAL A 1 190 ? 48.026 47.204 5.777 1.00 33.21 188 VAL A CA 1
ATOM 1526 C C . VAL A 1 190 ? 46.993 48.349 5.747 1.00 34.05 188 VAL A C 1
ATOM 1527 O O . VAL A 1 190 ? 47.015 49.240 6.588 1.00 34.52 188 VAL A O 1
ATOM 1531 N N . ASN A 1 191 ? 46.102 48.321 4.766 1.00 35.75 189 ASN A N 1
ATOM 1532 C CA . ASN A 1 191 ? 44.897 49.127 4.870 1.00 38.54 189 ASN A CA 1
ATOM 1533 C C . ASN A 1 191 ? 43.836 48.083 5.285 1.00 38.72 189 ASN A C 1
ATOM 1534 O O . ASN A 1 191 ? 43.670 47.084 4.598 1.00 41.79 189 ASN A O 1
ATOM 1539 N N . THR A 1 192 ? 43.154 48.242 6.406 1.00 40.02 190 THR A N 1
ATOM 1540 C CA . THR A 1 192 ? 41.955 47.399 6.625 1.00 37.58 190 THR A CA 1
ATOM 1541 C C . THR A 1 192 ? 40.779 48.318 6.254 1.00 36.45 190 THR A C 1
ATOM 1542 O O . THR A 1 192 ? 40.707 49.428 6.782 1.00 38.90 190 THR A O 1
ATOM 1546 N N . SER A 1 193 ? 39.866 47.877 5.373 1.00 34.04 191 SER A N 1
ATOM 1547 C CA . SER A 1 193 ? 38.678 48.673 4.992 1.00 30.97 191 SER A CA 1
ATOM 1548 C C . SER A 1 193 ? 37.618 48.694 6.099 1.00 29.32 191 SER A C 1
ATOM 1549 O O . SER A 1 193 ? 37.567 47.778 6.899 1.00 27.42 191 SER A O 1
ATOM 1552 N N . THR A 1 194 ? 36.730 49.680 6.091 1.00 28.98 192 THR A N 1
ATOM 1553 C CA . THR A 1 194 ? 35.680 49.765 7.122 1.00 28.15 192 THR A CA 1
ATOM 1554 C C . THR A 1 194 ? 34.760 48.515 7.051 1.00 27.52 192 THR A C 1
ATOM 1555 O O . THR A 1 194 ? 34.417 47.909 8.070 1.00 26.31 192 THR A O 1
ATOM 1559 N N A GLU A 1 195 ? 34.385 48.083 5.852 0.50 26.25 193 GLU A N 1
ATOM 1560 N N B GLU A 1 195 ? 34.441 48.113 5.826 0.50 26.57 193 GLU A N 1
ATOM 1561 C CA A GLU A 1 195 ? 33.566 46.862 5.756 0.50 25.61 193 GLU A CA 1
ATOM 1562 C CA B GLU A 1 195 ? 33.706 46.877 5.559 0.50 26.46 193 GLU A CA 1
ATOM 1563 C C A GLU A 1 195 ? 34.327 45.614 6.281 0.50 24.70 193 GLU A C 1
ATOM 1564 C C B GLU A 1 195 ? 34.335 45.666 6.240 0.50 25.15 193 GLU A C 1
ATOM 1565 O O A GLU A 1 195 ? 33.732 44.772 6.946 0.50 24.49 193 GLU A O 1
ATOM 1566 O O B GLU A 1 195 ? 33.665 44.897 6.929 0.50 24.71 193 GLU A O 1
ATOM 1577 N N . GLN A 1 196 ? 35.642 45.542 6.055 1.00 24.89 194 GLN A N 1
ATOM 1578 C CA . GLN A 1 196 ? 36.439 44.450 6.601 1.00 25.63 194 GLN A CA 1
ATOM 1579 C C . GLN A 1 196 ? 36.395 44.455 8.124 1.00 23.26 194 GLN A C 1
ATOM 1580 O O . GLN A 1 196 ? 36.183 43.407 8.717 1.00 22.98 194 GLN A O 1
ATOM 1586 N N . VAL A 1 197 ? 36.491 45.636 8.734 1.00 20.59 195 VAL A N 1
ATOM 1587 C CA . VAL A 1 197 ? 36.426 45.724 10.188 1.00 20.88 195 VAL A CA 1
ATOM 1588 C C . VAL A 1 197 ? 35.095 45.225 10.707 1.00 19.49 195 VAL A C 1
ATOM 1589 O O . VAL A 1 197 ? 35.054 44.479 11.665 1.00 18.73 195 VAL A O 1
ATOM 1593 N N . MET A 1 198 ? 33.995 45.656 10.082 1.00 22.36 196 MET A N 1
ATOM 1594 C CA . MET A 1 198 ? 32.656 45.238 10.494 1.00 24.68 196 MET A CA 1
ATOM 1595 C C . MET A 1 198 ? 32.511 43.710 10.365 1.00 23.72 196 MET A C 1
ATOM 1596 O O . MET A 1 198 ? 31.940 43.075 11.238 1.00 23.60 196 MET A O 1
ATOM 1601 N N A HIS A 1 199 ? 33.044 43.098 9.309 0.50 23.62 197 HIS A N 1
ATOM 1602 N N B HIS A 1 199 ? 33.060 43.161 9.279 0.50 23.72 197 HIS A N 1
ATOM 1603 C CA A HIS A 1 199 ? 32.981 41.646 9.201 0.50 24.34 197 HIS A CA 1
ATOM 1604 C CA B HIS A 1 199 ? 33.128 41.736 9.051 0.50 24.39 197 HIS A CA 1
ATOM 1605 C C A HIS A 1 199 ? 3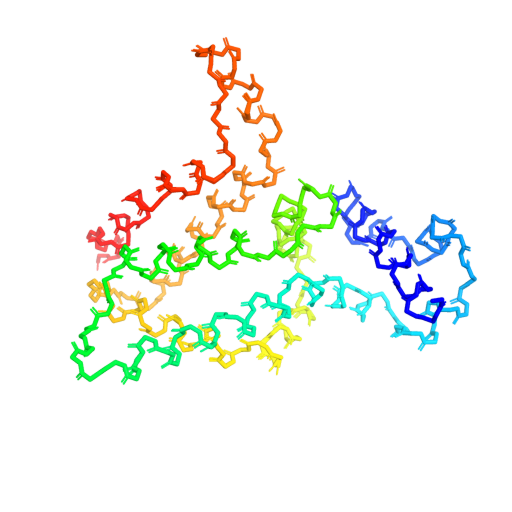3.799 40.913 10.267 0.50 23.22 197 HIS A C 1
ATOM 1606 C C B HIS A 1 199 ? 33.755 41.011 10.228 0.50 23.15 197 HIS A C 1
ATOM 1607 O O A HIS A 1 199 ? 33.412 39.826 10.730 0.50 23.78 197 HIS A O 1
ATOM 1608 O O B HIS A 1 199 ? 33.174 40.036 10.715 0.50 23.87 197 HIS A O 1
ATOM 1621 N N . LEU A 1 200 ? 34.923 41.502 10.680 1.00 21.82 198 LEU A N 1
ATOM 1622 C CA . LEU A 1 200 ? 35.696 40.926 11.763 1.00 19.78 198 LEU A CA 1
ATOM 1623 C C . LEU A 1 200 ? 34.920 40.971 13.114 1.00 18.91 198 LEU A C 1
ATOM 1624 O O . LEU A 1 200 ? 35.146 40.131 13.992 1.00 18.03 198 LEU A O 1
ATOM 1629 N N . MET A 1 201 ? 34.013 41.944 13.269 1.00 18.92 199 MET A N 1
ATOM 1630 C CA . MET A 1 201 ? 33.254 41.983 14.513 1.00 18.82 199 MET A CA 1
ATOM 1631 C C . MET A 1 201 ? 32.337 40.763 14.651 1.00 18.88 199 MET A C 1
ATOM 1632 O O . MET A 1 201 ? 32.036 40.344 15.766 1.00 18.60 199 MET A O 1
ATOM 1637 N N . VAL A 1 202 ? 31.860 40.274 13.505 1.00 18.13 200 VAL A N 1
ATOM 1638 C CA . VAL A 1 202 ? 30.845 39.221 13.531 1.00 19.68 200 VAL A CA 1
ATOM 1639 C C . VAL A 1 202 ? 31.199 37.979 14.366 1.00 19.39 200 VAL A C 1
ATOM 1640 O O . VAL A 1 202 ? 30.403 37.632 15.254 1.00 19.52 200 VAL A O 1
ATOM 1644 N N . PRO A 1 203 ? 32.343 37.289 14.096 1.00 20.99 201 PRO A N 1
ATOM 1645 C CA . PRO A 1 203 ? 32.640 36.110 14.932 1.00 21.05 201 PRO A CA 1
ATOM 1646 C C . PRO A 1 203 ? 32.890 36.461 16.391 1.00 19.98 201 PRO A C 1
ATOM 1647 O O . PRO A 1 203 ? 32.579 35.658 17.296 1.00 20.38 201 PRO A O 1
ATOM 1651 N N . PHE A 1 204 ? 33.471 37.649 16.602 1.00 17.96 202 PHE A N 1
ATOM 1652 C CA . PHE A 1 204 ? 33.803 38.108 17.941 1.00 16.27 202 PHE A CA 1
ATOM 1653 C C . PHE A 1 204 ? 32.459 38.265 18.707 1.00 17.08 202 PHE A C 1
ATOM 1654 O O . PHE A 1 204 ? 32.300 37.761 19.840 1.00 19.63 202 PHE A O 1
ATOM 1662 N N . PHE A 1 205 ? 31.513 38.972 18.108 1.00 16.86 203 PHE A N 1
ATOM 1663 C CA . PHE A 1 205 ? 30.239 39.260 18.769 1.00 18.16 203 PHE A CA 1
ATOM 1664 C C . PHE A 1 205 ? 29.448 37.950 18.959 1.00 19.34 203 PHE A C 1
ATOM 1665 O O . PHE A 1 205 ? 28.850 37.711 20.012 1.00 20.05 203 PHE A O 1
ATOM 1673 N N . ALA A 1 206 ? 29.453 37.087 17.937 1.00 20.89 204 ALA A N 1
ATOM 1674 C CA . ALA A 1 206 ? 28.581 35.891 17.998 1.00 20.52 204 ALA A CA 1
ATOM 1675 C C . ALA A 1 206 ? 29.040 35.029 19.160 1.00 21.12 204 ALA A C 1
ATOM 1676 O O . ALA A 1 206 ? 28.236 34.536 19.976 1.00 19.66 204 ALA A O 1
ATOM 1678 N N . ALA A 1 207 ? 30.340 34.858 19.286 1.00 20.81 205 ALA A N 1
ATOM 1679 C CA . ALA A 1 207 ? 30.884 34.090 20.380 1.00 20.90 205 ALA A CA 1
ATOM 1680 C C . ALA A 1 207 ? 30.658 34.762 21.732 1.00 22.20 205 ALA A C 1
ATOM 1681 O O . ALA A 1 207 ? 30.369 34.113 22.748 1.00 20.20 205 ALA A O 1
ATOM 1683 N N . GLY A 1 208 ? 30.796 36.096 21.776 1.00 20.44 206 GLY A N 1
ATOM 1684 C CA . GLY A 1 208 ? 30.524 36.760 23.023 1.00 20.02 206 GLY A CA 1
ATOM 1685 C C . GLY A 1 208 ? 29.067 36.546 23.445 1.00 19.85 206 GLY A C 1
ATOM 1686 O O . GLY A 1 208 ? 28.793 36.393 24.618 1.00 20.90 206 GLY A O 1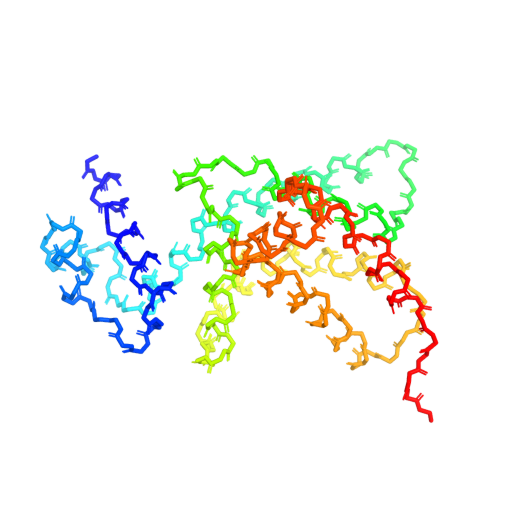
ATOM 1687 N N . MET A 1 209 ? 28.144 36.591 22.498 1.00 19.18 207 MET A N 1
ATOM 1688 C CA . MET A 1 209 ? 26.742 36.475 22.824 1.00 21.96 207 MET A CA 1
ATOM 1689 C C . MET A 1 209 ? 26.451 35.082 23.389 1.00 22.93 207 MET A C 1
ATOM 1690 O O . MET A 1 209 ? 25.576 34.900 24.218 1.00 23.64 207 MET A O 1
ATOM 1695 N N . ARG A 1 210 ? 27.250 34.118 22.960 1.00 24.21 208 ARG A N 1
ATOM 1696 C CA . ARG A 1 210 ? 27.012 32.697 23.308 1.00 24.70 208 ARG A CA 1
ATOM 1697 C C . ARG A 1 210 ? 27.762 32.277 24.567 1.00 25.43 208 ARG A C 1
ATOM 1698 O O . ARG A 1 210 ? 27.640 31.098 24.998 1.00 25.54 208 ARG A O 1
ATOM 1706 N N . ALA A 1 211 ? 28.587 33.172 25.151 1.00 23.62 209 ALA A N 1
ATOM 1707 C CA . ALA A 1 211 ? 29.402 32.834 26.300 1.00 24.88 209 ALA A CA 1
ATOM 1708 C C . ALA A 1 211 ? 28.540 32.471 27.516 1.00 25.54 209 ALA A C 1
ATOM 1709 O O . ALA A 1 211 ? 27.391 32.921 27.646 1.00 23.66 209 ALA A O 1
ATOM 1711 N N A GLU A 1 212 ? 29.100 31.657 28.405 0.50 27.23 210 GLU A N 1
ATOM 1712 N N B GLU A 1 212 ? 29.111 31.674 28.411 0.50 27.12 210 GLU A N 1
ATOM 1713 C CA A GLU A 1 212 ? 28.372 31.281 29.619 0.50 29.51 210 GLU A CA 1
ATOM 1714 C CA B GLU A 1 212 ? 28.392 31.317 29.629 0.50 29.36 210 GLU A CA 1
ATOM 1715 C C A GLU A 1 212 ? 28.047 32.550 30.434 0.50 29.98 210 GLU A C 1
ATOM 1716 C C B GLU A 1 212 ? 28.031 32.582 30.415 0.50 29.86 210 GLU A C 1
ATOM 1717 O O A GLU A 1 212 ? 28.811 33.521 30.408 0.50 28.72 210 GLU A O 1
ATOM 1718 O O B GLU A 1 212 ? 28.759 33.577 30.360 0.50 28.66 210 GLU A O 1
ATOM 1729 N N . SER A 1 213 ? 26.922 32.542 31.155 1.00 30.80 211 SER A N 1
ATOM 1730 C CA . SER A 1 213 ? 26.485 33.720 31.924 1.00 32.01 211 SER A CA 1
ATOM 1731 C C . SER A 1 213 ? 27.501 34.091 32.970 1.00 35.03 211 SER A C 1
ATOM 1732 O O . SER A 1 213 ? 28.100 33.209 33.574 1.00 35.71 211 SER A O 1
ATOM 1735 N N . GLY A 1 214 ? 27.709 35.389 33.197 1.00 35.63 212 GLY A N 1
ATOM 1736 C CA . GLY A 1 214 ? 28.527 35.827 34.305 1.00 40.10 212 GLY A CA 1
ATOM 1737 C C . GLY A 1 214 ? 27.698 36.193 35.542 1.00 42.40 212 GLY A C 1
ATOM 1738 O O . GLY A 1 214 ? 28.203 36.842 36.436 1.00 44.65 212 GLY A O 1
ATOM 1739 N N . ILE A 1 215 ? 26.429 35.803 35.578 1.00 45.09 213 ILE A N 1
ATOM 1740 C CA . ILE A 1 215 ? 25.586 36.020 36.760 1.00 47.64 213 ILE A CA 1
ATOM 1741 C C . ILE A 1 215 ? 25.387 34.655 37.406 1.00 50.52 213 ILE A C 1
ATOM 1742 O O . ILE A 1 215 ? 24.829 33.734 36.789 1.00 51.17 213 ILE A O 1
ATOM 1747 N N . ASP A 1 216 ? 25.862 34.537 38.645 1.00 53.18 214 ASP A N 1
ATOM 1748 C CA . ASP A 1 216 ? 26.006 33.231 39.293 1.00 55.05 214 ASP A CA 1
ATOM 1749 C C . ASP A 1 216 ? 25.107 33.069 40.504 1.00 55.58 214 ASP A C 1
ATOM 1750 O O . ASP A 1 216 ? 23.887 32.905 40.347 1.00 55.88 214 ASP A O 1
#

GO terms:
  GO:0045892 negative regulation of DNA-templated transcription (P, EXP)
  GO:0045892 negative regulation of DNA-templated transcription (P, IDA)
  GO:0045893 positive regulation of DNA-templated transcription (P, IMP)
  GO:0050714 positive regulation of protein secretion (P, IMP)